Protein AF-A0A024WTH2-F1 (afdb_monomer)

Nearest PDB structures (foldseek):
  6su9-assembly1_A  TM=9.938E-01  e=6.083E-25  Plasmodium falciparum 3D7
  6su9-assembly1_B  TM=9.944E-01  e=9.249E-25  Plasmodium falciparum 3D7
  6k90-assembly1_B  TM=9.505E-01  e=6.631E-11  Leishmania donovani BPK282A1
  6k8z-assembly1_B  TM=9.416E-01  e=1.360E-10  Leishmania donovani
  6k8z-assembly1_A  TM=9.395E-01  e=8.192E-10  Leishmania donovani

Sequence (249 aa):
MNDHMNGHTNSHTHGLTNGHMDEPNGEHPYRLMNSNELKSSHQIIPQGKQIHEKDMLKNNILTISQGRKKDEELYFIENIINLNFLWVCDPVMGDNGRLYVDERVVESYKKAIEYVDIITPNQYETELLCGIKINEEKDVIKCLDVLLHKGVKIVIITSVNYNFDKDHLFLYVSFFNNKNKIVYFKYKILKIHFNCFGSGDLFSCLLLSFIVKQKGNILHIISKVLNIVQVIFKHFICISLVNTFVSSV

pLDDT: mean 74.55, std 26.44, range [23.84, 98.56]

InterPro domains:
  IPR004625 Pyridoxine kinase [PTHR10534] (82-234)
  IPR013749 Pyridoxamine kinase/Phosphomethylpyrimidine kinase [PF08543] (84-214)
  IPR029056 Ribokinase-like [G3DSA:3.40.1190.20] (36-241)
  IPR029056 Ribokinase-like [SSF53613] (55-235)

Solvent-accessible surface area (backbone atoms only — not comparable to full-atom values): 15353 Å² total; per-residue (Å²): 134,90,80,88,85,90,84,94,76,91,80,83,83,74,79,82,71,85,74,77,74,78,74,72,93,70,86,62,76,48,23,75,66,50,78,56,65,78,71,52,85,89,86,88,82,86,87,88,81,92,77,62,84,84,57,58,84,74,57,78,66,78,83,73,60,90,72,60,86,84,57,51,71,61,44,19,40,74,76,60,45,65,79,92,67,74,43,76,43,70,64,88,40,44,52,95,86,42,74,77,58,61,70,69,55,56,56,49,49,62,68,48,42,47,74,28,41,30,39,48,26,40,49,49,32,43,24,66,69,59,74,46,81,73,80,51,73,71,40,51,52,53,42,52,50,53,46,42,74,52,47,24,43,32,42,31,40,63,35,40,81,43,92,93,43,80,63,35,31,34,29,38,42,35,33,54,36,88,82,75,42,81,47,49,34,44,30,78,39,83,52,71,99,64,96,67,83,60,60,64,57,53,48,55,51,45,48,52,51,44,49,78,72,69,50,47,40,47,68,60,49,51,47,53,40,53,51,51,54,51,53,50,51,53,51,52,50,56,52,53,54,52,53,54,55,65,75,73,110

Structure (mmCIF, N/CA/C/O backbone):
data_AF-A0A024WTH2-F1
#
_entry.id   AF-A0A024WTH2-F1
#
loop_
_atom_site.group_PDB
_atom_site.id
_atom_site.type_symbol
_atom_site.label_atom_id
_atom_site.label_alt_id
_atom_site.label_comp_id
_atom_site.label_asym_id
_atom_site.label_entity_id
_atom_site.label_seq_id
_atom_site.pdbx_PDB_ins_code
_atom_site.Cartn_x
_atom_site.Cartn_y
_atom_site.Cartn_z
_atom_site.occupancy
_atom_site.B_iso_or_equiv
_atom_site.auth_seq_id
_atom_site.auth_comp_id
_atom_site.auth_asym_id
_atom_site.auth_atom_id
_atom_site.pdbx_PDB_model_num
ATOM 1 N N . MET A 1 1 ? 36.009 5.801 76.825 1.00 33.66 1 MET A N 1
ATOM 2 C CA . MET A 1 1 ? 37.436 5.429 76.819 1.00 33.66 1 MET A CA 1
ATOM 3 C C . MET A 1 1 ? 37.702 4.692 75.518 1.00 33.66 1 MET A C 1
ATOM 5 O O . MET A 1 1 ? 37.110 3.638 75.353 1.00 33.66 1 MET A O 1
ATOM 9 N N . ASN A 1 2 ? 38.421 5.364 74.605 1.00 28.30 2 ASN A N 1
ATOM 10 C CA . ASN A 1 2 ? 39.473 4.913 73.666 1.00 28.30 2 ASN A CA 1
ATOM 11 C C . ASN A 1 2 ? 39.436 3.458 73.140 1.00 28.30 2 ASN A C 1
ATOM 13 O O . ASN A 1 2 ? 39.160 2.544 73.898 1.00 28.30 2 ASN A O 1
ATOM 17 N N . ASP A 1 3 ? 39.832 3.106 71.915 1.00 30.94 3 ASP A N 1
ATOM 18 C CA . ASP A 1 3 ? 40.404 3.811 70.759 1.00 30.94 3 ASP A CA 1
ATOM 19 C C . ASP A 1 3 ? 40.380 2.847 69.543 1.00 30.94 3 ASP A C 1
ATOM 21 O O . ASP A 1 3 ? 40.324 1.630 69.699 1.00 30.94 3 ASP A O 1
ATOM 25 N N . HIS A 1 4 ? 40.432 3.444 68.349 1.00 30.66 4 HIS A N 1
ATOM 26 C CA . HIS A 1 4 ? 40.796 2.970 66.998 1.00 30.66 4 HIS A CA 1
ATOM 27 C C . HIS A 1 4 ? 41.354 1.547 66.733 1.00 30.66 4 HIS A C 1
ATOM 29 O O . HIS A 1 4 ? 42.312 1.123 67.369 1.00 30.66 4 HIS A O 1
ATOM 35 N N . MET A 1 5 ? 40.926 0.933 65.606 1.00 32.09 5 MET A N 1
ATOM 36 C CA . MET A 1 5 ? 41.772 0.709 64.399 1.00 32.09 5 MET A CA 1
ATOM 37 C C . MET A 1 5 ? 41.036 0.013 63.219 1.00 32.09 5 MET A C 1
ATOM 39 O O . MET A 1 5 ? 40.521 -1.092 63.334 1.00 32.09 5 MET A O 1
ATOM 43 N N . ASN A 1 6 ? 41.052 0.724 62.086 1.00 28.48 6 ASN A N 1
ATOM 44 C CA . ASN A 1 6 ? 40.921 0.408 60.652 1.00 28.48 6 ASN A CA 1
ATOM 45 C C . ASN A 1 6 ? 40.670 -1.021 60.118 1.00 28.48 6 ASN A C 1
ATOM 47 O O . ASN A 1 6 ? 41.456 -1.941 60.320 1.00 28.48 6 ASN A O 1
ATOM 51 N N . GLY A 1 7 ? 39.716 -1.091 59.178 1.00 27.38 7 GLY A N 1
ATOM 52 C CA . GLY A 1 7 ? 39.655 -2.077 58.095 1.00 27.38 7 GLY A CA 1
ATOM 53 C C . GLY A 1 7 ? 38.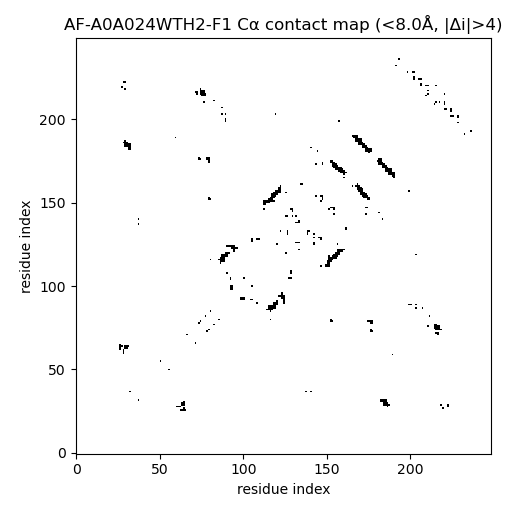903 -1.511 56.882 1.00 27.38 7 GLY A C 1
ATOM 54 O O . GLY A 1 7 ? 37.678 -1.458 56.875 1.00 27.38 7 GLY A O 1
ATOM 55 N N . HIS A 1 8 ? 39.640 -1.050 55.869 1.00 29.89 8 HIS A N 1
ATOM 56 C CA . HIS A 1 8 ? 39.119 -0.583 54.580 1.00 29.89 8 HIS A CA 1
ATOM 57 C C . HIS A 1 8 ? 38.426 -1.710 53.800 1.00 29.89 8 HIS A C 1
ATOM 59 O O . HIS A 1 8 ? 39.072 -2.703 53.483 1.00 29.89 8 HIS A O 1
ATOM 65 N N . THR A 1 9 ? 37.183 -1.497 53.356 1.00 30.48 9 THR A N 1
ATOM 66 C CA . THR A 1 9 ? 36.696 -2.012 52.062 1.00 30.48 9 THR A CA 1
ATOM 67 C C . THR A 1 9 ? 35.763 -0.978 51.420 1.00 30.48 9 THR A C 1
ATOM 69 O O . THR A 1 9 ? 34.776 -0.542 52.009 1.00 30.48 9 THR A O 1
ATOM 72 N N . ASN A 1 10 ? 36.133 -0.525 50.221 1.00 26.12 10 ASN A N 1
ATOM 73 C CA . ASN A 1 10 ? 35.388 0.442 49.418 1.00 26.12 10 ASN A CA 1
ATOM 74 C C . ASN A 1 10 ? 34.072 -0.172 48.920 1.00 26.12 10 ASN A C 1
ATOM 76 O O . ASN A 1 10 ? 34.094 -1.114 48.131 1.00 26.12 10 ASN A O 1
ATOM 80 N N . SER A 1 11 ? 32.937 0.416 49.299 1.00 27.56 11 SER A N 1
ATOM 81 C CA . SER A 1 11 ? 31.666 0.253 48.591 1.00 27.56 11 SER A CA 1
ATOM 82 C C . SER A 1 11 ? 31.381 1.536 47.807 1.00 27.56 11 SER A C 1
ATOM 84 O O . SER A 1 11 ? 30.871 2.523 48.329 1.00 27.56 11 SER A O 1
ATOM 86 N N . HIS A 1 12 ? 31.754 1.548 46.526 1.00 27.69 12 HIS A N 1
ATOM 87 C CA . HIS A 1 12 ? 31.283 2.576 45.604 1.00 27.69 12 HIS A CA 1
ATOM 88 C C . HIS A 1 12 ? 29.846 2.248 45.193 1.00 27.69 12 HIS A C 1
ATOM 90 O O . HIS A 1 12 ? 29.604 1.494 44.256 1.00 27.69 12 HIS A O 1
ATOM 96 N N . THR A 1 13 ? 28.879 2.842 45.885 1.00 27.91 13 THR A N 1
ATOM 97 C CA . THR A 1 13 ? 27.534 3.044 45.346 1.00 27.91 13 THR A CA 1
ATOM 98 C C . THR A 1 13 ? 27.610 4.160 44.305 1.00 27.91 13 THR A C 1
ATOM 100 O O . THR A 1 13 ? 27.637 5.342 44.648 1.00 27.91 13 THR A O 1
ATOM 103 N N . HIS A 1 14 ? 27.694 3.807 43.023 1.00 29.06 14 HIS A N 1
ATOM 104 C CA . HIS A 1 14 ? 27.381 4.745 41.948 1.00 29.06 14 HIS A CA 1
ATOM 105 C C . HIS A 1 14 ? 25.889 4.664 41.651 1.00 29.06 14 HIS A C 1
ATOM 107 O O . HIS A 1 14 ? 25.382 3.647 41.181 1.00 29.06 14 HIS A O 1
ATOM 113 N N . GLY A 1 15 ? 25.193 5.753 41.983 1.00 25.70 15 GLY A N 1
ATOM 114 C CA . GLY A 1 15 ? 23.826 5.991 41.561 1.00 25.70 15 GLY A CA 1
ATOM 115 C C . GLY A 1 15 ? 23.762 5.993 40.041 1.00 25.70 15 GLY A C 1
ATOM 116 O O . GLY A 1 15 ? 24.405 6.809 39.384 1.00 25.70 15 GLY A O 1
ATOM 117 N N . LEU A 1 16 ? 22.981 5.069 39.490 1.00 25.44 16 LEU A N 1
ATOM 118 C CA . LEU A 1 16 ? 22.521 5.147 38.114 1.00 25.44 16 LEU A CA 1
ATOM 119 C C . LEU A 1 16 ? 21.479 6.263 38.067 1.00 25.44 16 LEU A C 1
ATOM 121 O O . LEU A 1 16 ? 20.315 6.082 38.417 1.00 25.44 16 LEU A O 1
ATOM 125 N N . THR A 1 17 ? 21.940 7.457 37.711 1.00 28.30 17 THR A N 1
ATOM 126 C CA . THR A 1 17 ? 21.081 8.562 37.317 1.00 28.30 17 THR A CA 1
ATOM 127 C C . THR A 1 17 ? 20.277 8.132 36.093 1.00 28.30 17 THR A C 1
ATOM 129 O O . THR A 1 17 ? 20.821 7.623 35.114 1.00 28.30 17 THR A O 1
ATOM 132 N N . ASN A 1 18 ? 18.960 8.328 36.166 1.00 26.95 18 ASN A N 1
ATOM 133 C CA . ASN A 1 18 ? 18.056 8.231 35.029 1.00 26.95 18 ASN A CA 1
ATOM 134 C C . ASN A 1 18 ? 18.531 9.201 33.943 1.00 26.95 18 ASN A C 1
ATOM 136 O O . ASN A 1 18 ? 18.230 10.393 33.990 1.00 26.95 18 ASN A O 1
ATOM 140 N N . GLY A 1 19 ? 19.279 8.687 32.969 1.00 23.84 19 GLY A N 1
ATOM 141 C CA . GLY A 1 19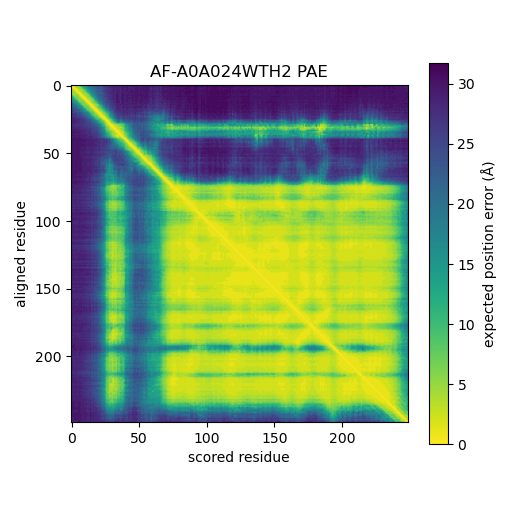 ? 19.532 9.380 31.720 1.00 23.84 19 GLY A CA 1
ATOM 142 C C . GLY A 1 19 ? 18.221 9.472 30.954 1.00 23.84 19 GLY A C 1
ATOM 143 O O . GLY A 1 19 ? 17.859 8.547 30.231 1.00 23.84 19 GLY A O 1
ATOM 144 N N . HIS A 1 20 ? 17.501 10.581 31.129 1.00 27.30 20 HIS A N 1
ATOM 145 C CA . HIS A 1 20 ? 16.639 11.105 30.079 1.00 27.30 20 HIS A CA 1
ATOM 146 C C . HIS A 1 20 ? 17.521 11.243 28.835 1.00 27.30 20 HIS A C 1
ATOM 148 O O . HIS A 1 20 ? 18.342 12.152 28.740 1.00 27.30 20 HIS A O 1
ATOM 154 N N . MET A 1 21 ? 17.415 10.284 27.916 1.00 25.09 21 MET A N 1
ATOM 155 C CA . MET A 1 21 ? 17.837 10.521 26.547 1.00 25.09 21 MET A CA 1
ATOM 156 C C . MET A 1 21 ? 16.826 11.508 25.983 1.00 25.09 21 MET A C 1
ATOM 158 O O . MET A 1 21 ? 15.704 11.130 25.654 1.00 25.09 21 MET A O 1
ATOM 162 N N . ASP A 1 22 ? 17.215 12.779 25.958 1.00 26.62 22 ASP A N 1
ATOM 163 C CA . ASP A 1 22 ? 16.507 13.815 25.226 1.00 26.62 22 ASP A CA 1
ATOM 164 C C . ASP A 1 22 ? 16.364 13.350 23.770 1.00 26.62 22 ASP A C 1
ATOM 166 O O . ASP A 1 22 ? 17.333 13.303 23.007 1.00 26.62 22 ASP A O 1
ATOM 170 N N . GLU A 1 23 ? 15.151 12.936 23.396 1.00 29.25 23 GLU A N 1
ATOM 171 C CA . GLU A 1 23 ? 14.816 12.650 22.007 1.00 29.25 23 GLU A CA 1
ATOM 172 C C . GLU A 1 23 ? 14.989 13.943 21.197 1.00 29.25 23 GLU A C 1
ATOM 174 O O . GLU A 1 23 ? 14.396 14.971 21.548 1.00 29.25 23 GLU A O 1
ATOM 179 N N . PRO A 1 24 ? 15.784 13.936 20.113 1.00 29.34 24 PRO A N 1
ATOM 180 C CA . PRO A 1 24 ? 15.929 15.114 19.277 1.00 29.34 24 PRO A CA 1
ATOM 181 C C . PRO A 1 24 ? 14.564 15.438 18.664 1.00 29.34 24 PRO A C 1
ATOM 183 O O . PRO A 1 24 ? 13.911 14.548 18.125 1.00 29.34 24 PRO A O 1
ATOM 186 N N . ASN A 1 25 ? 14.141 16.704 18.755 1.00 32.50 25 ASN A N 1
ATOM 187 C CA . ASN A 1 25 ? 12.930 17.249 18.127 1.00 32.50 25 ASN A CA 1
ATOM 188 C C . ASN A 1 25 ? 12.863 16.831 16.644 1.00 32.50 25 ASN A C 1
ATOM 190 O O . ASN A 1 25 ? 13.490 17.458 15.791 1.00 32.50 25 ASN A O 1
ATOM 194 N N . GLY A 1 26 ? 12.169 15.729 16.357 1.00 33.44 26 GLY A N 1
ATOM 195 C CA . GLY A 1 26 ? 12.257 15.021 15.085 1.00 33.44 26 GLY A CA 1
ATOM 196 C C . GLY A 1 26 ? 11.053 15.301 14.203 1.00 33.44 26 GLY A C 1
ATOM 197 O O . GLY A 1 26 ? 9.934 14.919 14.530 1.00 33.44 26 GLY A O 1
ATOM 198 N N . GLU A 1 27 ? 11.283 15.949 13.066 1.00 40.78 27 GLU A N 1
ATOM 199 C CA . GLU A 1 27 ? 10.319 15.986 11.968 1.00 40.78 27 GLU A CA 1
ATOM 200 C C . GLU A 1 27 ? 10.094 14.559 11.436 1.00 40.78 27 GLU A C 1
ATOM 202 O O . GLU A 1 27 ? 11.047 13.822 11.172 1.00 40.78 27 GLU A O 1
ATOM 207 N N . HIS A 1 28 ? 8.832 14.146 11.299 1.00 43.16 28 HIS A N 1
ATOM 208 C CA . HIS A 1 28 ? 8.497 12.787 10.879 1.00 43.16 28 HIS A CA 1
ATOM 209 C C . HIS A 1 28 ? 8.577 12.607 9.347 1.00 43.16 28 HIS A C 1
ATOM 211 O O . HIS A 1 28 ? 8.293 13.549 8.607 1.00 43.16 28 HIS A O 1
ATOM 217 N N . PRO A 1 29 ? 8.890 11.400 8.827 1.00 57.03 29 PRO A N 1
ATOM 218 C CA . PRO A 1 29 ? 9.189 11.175 7.400 1.00 57.03 29 PRO A CA 1
ATOM 219 C C . PRO A 1 29 ? 7.974 11.136 6.468 1.00 57.03 29 PRO A C 1
ATOM 221 O O . PRO A 1 29 ? 8.084 10.721 5.314 1.00 57.03 29 PRO A O 1
ATOM 224 N N . TYR A 1 30 ? 6.809 11.508 6.985 1.00 58.88 30 TYR A N 1
ATOM 225 C CA . TYR A 1 30 ? 5.520 11.426 6.323 1.00 58.88 30 TYR A CA 1
ATOM 226 C C . TYR A 1 30 ? 4.763 12.731 6.471 1.00 58.88 30 TYR A C 1
ATOM 228 O O . TYR A 1 30 ? 4.883 13.437 7.471 1.00 58.88 30 TYR A O 1
ATOM 236 N N . ARG A 1 31 ? 3.938 13.026 5.470 1.00 75.25 31 ARG A N 1
ATOM 237 C CA . ARG A 1 31 ? 3.085 14.211 5.451 1.00 75.25 31 ARG A CA 1
ATOM 238 C C . ARG A 1 31 ? 1.624 13.797 5.433 1.00 75.25 31 A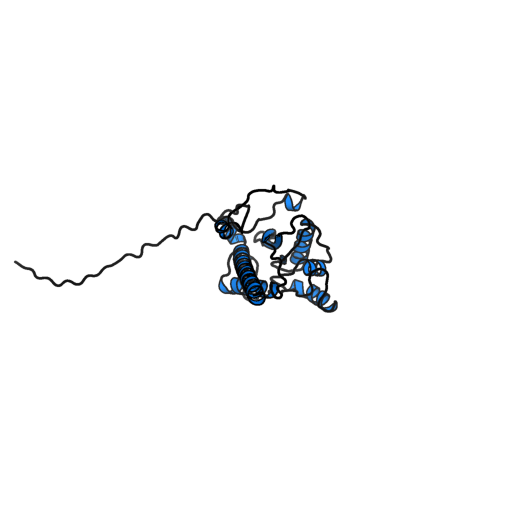RG A C 1
ATOM 240 O O . ARG A 1 31 ? 1.221 13.008 4.578 1.00 75.25 31 ARG A O 1
ATOM 247 N N . LEU A 1 32 ? 0.839 14.356 6.353 1.00 74.38 32 LEU A N 1
ATOM 248 C CA . LEU A 1 32 ? -0.619 14.295 6.293 1.00 74.38 32 LEU A CA 1
ATOM 249 C C . LEU A 1 32 ? -1.095 15.172 5.130 1.00 74.38 32 LEU A C 1
ATOM 251 O O . LEU A 1 32 ? -0.724 16.345 5.046 1.00 74.38 32 LEU A O 1
ATOM 255 N N . MET A 1 33 ? -1.918 14.617 4.247 1.00 74.25 33 MET A N 1
ATOM 256 C CA . MET A 1 33 ? -2.473 15.373 3.127 1.00 74.25 33 MET A CA 1
ATOM 257 C C . MET A 1 33 ? -3.583 16.304 3.614 1.00 74.25 33 MET A C 1
ATOM 259 O O . MET A 1 33 ? -4.475 15.900 4.364 1.00 74.25 33 MET A O 1
ATOM 263 N N . ASN A 1 34 ? -3.524 17.570 3.207 1.00 70.88 34 ASN A N 1
ATOM 264 C CA . ASN A 1 34 ? -4.471 18.585 3.659 1.00 70.88 34 ASN A CA 1
ATOM 265 C C . ASN A 1 34 ? -5.723 18.664 2.764 1.00 70.88 34 ASN A C 1
ATOM 267 O O . ASN A 1 34 ? -5.770 18.151 1.647 1.00 70.88 34 ASN A O 1
ATOM 271 N N . SER A 1 35 ? -6.759 19.358 3.248 1.00 53.75 35 SER A N 1
ATOM 272 C CA . SER A 1 35 ? -8.040 19.493 2.541 1.00 53.75 35 SER A CA 1
ATOM 273 C C . SER A 1 35 ? -7.941 20.190 1.186 1.00 53.75 35 SER A C 1
ATOM 275 O O . SER A 1 35 ? -8.838 20.012 0.368 1.00 53.75 35 SER A O 1
ATOM 277 N N . ASN A 1 36 ? -6.892 20.981 0.948 1.00 51.44 36 ASN A N 1
ATOM 278 C CA . ASN A 1 36 ? -6.672 21.646 -0.331 1.00 51.44 36 ASN A CA 1
ATOM 279 C C . ASN A 1 36 ? -5.977 20.716 -1.325 1.00 51.44 36 ASN A C 1
ATOM 281 O O . ASN A 1 36 ? -6.331 20.756 -2.489 1.00 51.44 36 ASN A O 1
ATOM 285 N N . GLU A 1 37 ? -5.070 19.839 -0.896 1.00 59.31 37 GLU A N 1
ATOM 286 C CA . GLU A 1 37 ? -4.464 18.792 -1.741 1.00 59.31 37 GLU A CA 1
ATOM 287 C C . GLU A 1 37 ? -5.504 17.738 -2.139 1.00 59.31 37 GLU A C 1
ATOM 289 O O . GLU A 1 37 ? -5.541 17.286 -3.279 1.00 59.31 37 GLU A O 1
ATOM 294 N N . LEU A 1 38 ? -6.443 17.445 -1.234 1.00 55.59 38 LEU A N 1
ATOM 295 C CA . LEU A 1 38 ? -7.623 16.628 -1.530 1.00 55.59 38 LEU A CA 1
ATOM 296 C C . LEU A 1 38 ? -8.593 17.306 -2.523 1.00 55.59 38 LEU A C 1
ATOM 298 O O . LEU A 1 38 ? -9.472 16.636 -3.062 1.00 55.59 38 LEU A O 1
ATOM 302 N N . LYS A 1 39 ? -8.469 18.624 -2.759 1.00 38.75 39 LYS A N 1
ATOM 303 C CA . LYS A 1 39 ? -9.388 19.428 -3.591 1.00 38.75 39 LYS A CA 1
ATOM 304 C C . LYS A 1 39 ? -8.742 20.133 -4.796 1.00 38.75 39 LYS A C 1
ATOM 306 O O . LYS A 1 39 ? -9.479 20.588 -5.665 1.00 38.75 39 LYS A O 1
ATOM 311 N N . SER A 1 40 ? -7.416 20.272 -4.871 1.00 36.34 40 SER A N 1
ATOM 312 C CA . SER A 1 40 ? -6.725 21.123 -5.851 1.00 36.34 40 SER A CA 1
ATOM 313 C C . SER A 1 40 ? -5.321 20.622 -6.211 1.00 36.34 40 SER A C 1
ATOM 315 O O . SER A 1 40 ? -4.519 20.238 -5.364 1.00 36.34 40 SER A O 1
ATOM 317 N N . SER A 1 41 ? -5.058 20.643 -7.516 1.00 40.56 41 SER A N 1
ATOM 318 C CA . SER A 1 41 ? -3.837 20.260 -8.223 1.00 40.56 41 SER A CA 1
ATOM 319 C C . SER A 1 41 ? -2.807 21.404 -8.293 1.00 40.56 41 SER A C 1
ATOM 321 O O . SER A 1 41 ? -3.208 22.541 -8.524 1.00 40.56 41 SER A O 1
ATOM 323 N N . HIS A 1 42 ? -1.511 21.058 -8.260 1.00 35.53 42 HIS A N 1
ATOM 324 C CA . HIS A 1 42 ? -0.311 21.881 -8.543 1.00 35.53 42 HIS A CA 1
ATOM 325 C C . HIS A 1 42 ? 0.236 22.782 -7.414 1.00 35.53 42 HIS A C 1
ATOM 327 O O . HIS A 1 42 ? -0.205 23.914 -7.250 1.00 35.53 42 HIS A O 1
ATOM 333 N N . GLN A 1 43 ? 1.334 22.356 -6.769 1.00 28.06 43 GLN A N 1
ATOM 334 C CA . GLN A 1 43 ? 2.398 23.270 -6.320 1.00 28.06 43 GLN A CA 1
ATOM 335 C C . GLN A 1 43 ? 3.791 22.661 -6.565 1.00 28.06 43 GLN A C 1
ATOM 337 O O . GLN A 1 43 ? 4.101 21.557 -6.125 1.00 28.06 43 GLN A O 1
ATOM 342 N N . ILE A 1 44 ? 4.603 23.411 -7.312 1.00 28.95 44 ILE A N 1
ATOM 343 C CA . ILE A 1 44 ? 5.986 23.135 -7.724 1.00 28.95 44 ILE A CA 1
ATOM 344 C C . ILE A 1 44 ? 6.928 23.596 -6.599 1.00 28.95 44 ILE A C 1
ATOM 346 O O . ILE A 1 44 ? 6.747 24.697 -6.080 1.00 28.95 44 ILE A O 1
ATOM 350 N N . ILE A 1 45 ? 7.944 22.801 -6.240 1.00 30.12 45 ILE A N 1
ATOM 351 C CA . ILE A 1 45 ? 9.005 23.208 -5.295 1.00 30.12 45 ILE A CA 1
ATOM 352 C C . ILE A 1 45 ? 10.273 23.587 -6.096 1.00 30.12 45 ILE A C 1
ATOM 354 O O . ILE A 1 45 ? 10.628 22.837 -7.007 1.00 30.12 45 ILE A O 1
ATOM 358 N N . PRO A 1 46 ? 10.962 24.716 -5.809 1.00 25.70 46 PRO A N 1
ATOM 359 C CA . PRO A 1 46 ? 12.066 25.217 -6.635 1.00 25.70 46 PRO A CA 1
ATOM 360 C C . PRO A 1 46 ? 13.389 24.456 -6.439 1.00 25.70 46 PRO A C 1
ATOM 362 O O . PRO A 1 46 ? 13.695 23.981 -5.347 1.00 25.70 46 PRO A O 1
ATOM 365 N N . GLN A 1 47 ? 14.196 24.399 -7.506 1.00 26.38 47 GLN A N 1
ATOM 366 C CA . GLN A 1 47 ? 15.529 23.787 -7.562 1.00 26.38 47 GLN A CA 1
ATOM 367 C C . GLN A 1 47 ? 16.627 24.623 -6.879 1.00 26.38 47 GLN A C 1
ATOM 369 O O . GLN A 1 47 ? 16.670 25.843 -7.023 1.00 26.38 47 GLN A O 1
ATOM 374 N N . GLY A 1 48 ? 17.609 23.918 -6.299 1.00 28.58 48 GLY A N 1
ATOM 375 C CA . GLY A 1 48 ? 19.019 24.321 -6.346 1.00 28.58 48 GLY A CA 1
ATOM 376 C C . GLY A 1 48 ? 19.740 24.429 -5.001 1.00 28.58 48 GLY A C 1
ATOM 377 O O . GLY A 1 48 ? 19.620 25.443 -4.321 1.00 28.58 48 GLY A O 1
ATOM 378 N N . LYS A 1 49 ? 20.585 23.436 -4.681 1.00 26.38 49 LYS A N 1
ATOM 379 C CA . LYS A 1 49 ? 21.937 23.632 -4.116 1.00 26.38 49 LYS A CA 1
ATOM 380 C C . LYS A 1 49 ? 22.723 22.315 -4.121 1.00 26.38 49 LYS A C 1
ATOM 382 O O . LYS A 1 49 ? 22.191 21.259 -3.803 1.00 26.38 49 LYS A O 1
ATOM 387 N N . GLN A 1 50 ? 23.985 22.409 -4.525 1.00 31.64 50 GLN A N 1
ATOM 388 C CA . GLN A 1 50 ? 24.968 21.327 -4.586 1.00 31.64 50 GLN A CA 1
ATOM 389 C C . GLN A 1 50 ? 25.391 20.962 -3.151 1.00 31.64 50 GLN A C 1
ATOM 391 O O . GLN A 1 50 ? 25.760 21.859 -2.394 1.00 31.64 50 GLN A O 1
ATOM 396 N N . ILE A 1 51 ? 25.297 19.688 -2.751 1.00 29.70 51 ILE A N 1
ATOM 397 C CA . ILE A 1 51 ? 25.582 19.242 -1.374 1.00 29.70 51 ILE A CA 1
ATOM 398 C C . ILE A 1 51 ? 26.604 18.095 -1.400 1.00 29.70 51 ILE A C 1
ATOM 400 O O . ILE A 1 51 ? 26.468 17.151 -2.175 1.00 29.70 51 ILE A O 1
ATOM 404 N N . HIS A 1 52 ? 27.635 18.216 -0.559 1.00 29.00 52 HIS A N 1
ATOM 405 C CA . HIS A 1 52 ? 28.768 17.298 -0.435 1.00 29.00 52 HIS A CA 1
ATOM 406 C C . HIS A 1 52 ? 28.396 15.952 0.224 1.00 29.00 52 HIS A C 1
ATOM 408 O O . HIS A 1 52 ? 27.494 15.850 1.051 1.00 29.00 52 HIS A O 1
ATOM 414 N N . GLU A 1 53 ? 29.171 14.917 -0.109 1.00 32.22 53 GLU A N 1
ATOM 415 C CA . GLU A 1 53 ? 28.953 13.483 0.161 1.00 32.22 53 GLU A CA 1
ATOM 416 C C . GLU A 1 53 ? 28.694 13.099 1.637 1.00 32.22 53 GLU A C 1
ATOM 418 O O . GLU A 1 53 ? 28.013 12.112 1.911 1.00 32.22 53 GLU A O 1
ATOM 423 N N . LYS A 1 54 ? 29.168 13.893 2.611 1.00 30.50 54 LYS A N 1
ATOM 424 C CA . LYS A 1 54 ? 28.956 13.640 4.054 1.00 30.50 54 LYS A CA 1
ATOM 425 C C . LYS A 1 54 ? 27.620 14.155 4.606 1.00 30.50 54 LYS A C 1
ATOM 427 O O . LYS A 1 54 ? 27.190 13.682 5.656 1.00 30.50 54 LYS A O 1
ATOM 432 N N . ASP A 1 55 ? 26.924 15.025 3.880 1.00 29.39 55 ASP A N 1
ATOM 433 C CA . ASP A 1 55 ? 25.599 15.540 4.257 1.00 29.39 55 ASP A CA 1
ATOM 434 C C . ASP A 1 55 ? 24.445 14.683 3.683 1.00 29.39 55 ASP A C 1
ATOM 436 O O . ASP A 1 55 ? 23.277 14.869 4.031 1.00 29.39 55 ASP A O 1
ATOM 440 N N . MET A 1 56 ? 24.752 13.685 2.842 1.00 32.25 56 MET A N 1
ATOM 441 C CA . MET A 1 56 ? 23.761 12.825 2.171 1.00 32.25 56 MET A CA 1
ATOM 442 C C . MET A 1 56 ? 23.034 11.838 3.098 1.00 32.25 56 MET A C 1
ATOM 444 O O . MET A 1 56 ? 21.914 11.428 2.802 1.00 32.25 56 MET A O 1
ATOM 448 N N . LEU A 1 57 ? 23.631 11.452 4.231 1.00 33.94 57 LEU A N 1
ATOM 449 C CA . LEU A 1 57 ? 23.011 10.500 5.167 1.00 33.94 57 LEU A CA 1
ATOM 450 C C . LEU A 1 57 ? 21.916 11.133 6.040 1.00 33.94 57 LEU A C 1
ATOM 452 O O . LEU A 1 57 ? 21.048 10.412 6.523 1.00 33.94 57 LEU A O 1
ATOM 456 N N . LYS A 1 58 ? 21.917 12.462 6.212 1.00 32.59 58 LYS A N 1
ATOM 457 C CA . LYS A 1 58 ? 20.907 13.185 7.007 1.00 32.59 58 LYS A CA 1
ATOM 458 C C . LYS A 1 58 ? 19.743 13.738 6.175 1.00 32.59 58 LYS A C 1
ATOM 460 O O . LYS A 1 58 ? 18.669 13.943 6.724 1.00 32.59 58 LYS A O 1
ATOM 465 N N . ASN A 1 59 ? 19.919 13.918 4.865 1.00 30.30 59 ASN A N 1
ATOM 466 C CA . ASN A 1 59 ? 18.958 14.629 4.007 1.00 30.30 59 ASN A CA 1
ATOM 467 C C . ASN A 1 59 ? 17.947 13.739 3.264 1.00 30.30 59 ASN A C 1
ATOM 469 O O . ASN A 1 59 ? 17.132 14.253 2.504 1.00 30.30 59 ASN A O 1
ATOM 473 N N . ASN A 1 60 ? 17.944 12.421 3.482 1.00 36.25 60 ASN A N 1
ATOM 474 C CA . ASN A 1 60 ? 17.014 11.518 2.788 1.00 36.25 60 ASN A CA 1
ATOM 475 C C . ASN A 1 60 ? 15.555 11.595 3.283 1.00 36.25 60 ASN A C 1
ATOM 477 O O . ASN A 1 60 ? 14.714 10.824 2.828 1.00 36.25 60 ASN A O 1
ATOM 481 N N . ILE A 1 61 ? 15.255 12.529 4.188 1.00 39.81 61 ILE A N 1
ATOM 482 C CA . ILE A 1 61 ? 13.913 12.844 4.671 1.00 39.81 61 ILE A CA 1
ATOM 483 C C . ILE A 1 61 ? 13.777 14.379 4.671 1.00 39.81 61 ILE A C 1
ATOM 485 O O . ILE A 1 61 ? 14.019 15.043 5.670 1.00 39.81 61 ILE A O 1
ATOM 489 N N . LEU A 1 62 ? 13.446 14.962 3.520 1.00 34.62 62 LEU A N 1
ATOM 490 C CA . LEU A 1 62 ? 13.041 16.366 3.342 1.00 34.62 62 LEU A CA 1
ATOM 491 C C . LEU A 1 62 ? 11.637 16.316 2.688 1.00 34.62 62 LEU A C 1
ATOM 493 O O . LEU A 1 62 ? 11.515 15.699 1.634 1.00 34.62 62 LEU A O 1
ATOM 497 N N . THR A 1 63 ? 10.515 16.869 3.181 1.00 33.09 63 THR A N 1
ATOM 498 C CA . THR A 1 63 ? 10.200 17.779 4.302 1.00 33.09 63 THR A CA 1
ATOM 499 C C . THR A 1 63 ? 8.643 17.857 4.499 1.00 33.09 63 THR A C 1
ATOM 501 O O . THR A 1 63 ? 7.893 17.640 3.544 1.00 33.09 63 THR A O 1
ATOM 504 N N . ILE A 1 64 ? 8.194 18.317 5.689 1.00 31.83 64 ILE A N 1
ATOM 505 C CA . ILE A 1 64 ? 6.944 19.049 6.090 1.00 31.83 64 ILE A CA 1
ATOM 506 C C . ILE A 1 64 ? 5.632 18.269 6.357 1.00 31.83 64 ILE A C 1
ATOM 508 O O . ILE A 1 64 ? 4.830 18.085 5.447 1.00 31.83 64 ILE A O 1
ATOM 512 N N . SER A 1 65 ? 5.286 18.026 7.636 1.00 37.41 65 SER A N 1
ATOM 513 C CA . SER A 1 65 ? 4.381 18.893 8.439 1.00 37.41 65 SER A CA 1
ATOM 514 C C . SER A 1 65 ? 4.218 18.400 9.891 1.00 37.41 65 SER A C 1
ATOM 516 O O . SER A 1 65 ? 4.193 17.199 10.139 1.00 37.41 65 SER A O 1
ATOM 518 N N . GLN A 1 66 ? 4.051 19.346 10.821 1.00 36.66 66 GLN A N 1
ATOM 519 C CA . GLN A 1 66 ? 3.874 19.167 12.267 1.00 36.66 66 GLN A CA 1
ATOM 520 C C . GLN A 1 66 ? 2.604 18.376 12.639 1.00 36.66 66 GLN A C 1
ATOM 522 O O . GLN A 1 66 ? 1.498 18.917 12.612 1.00 36.66 66 GLN A O 1
ATOM 527 N N . GLY A 1 67 ? 2.765 17.128 13.076 1.00 38.22 67 GLY A N 1
ATOM 528 C CA . GLY A 1 67 ? 1.840 16.513 14.028 1.00 38.22 67 GLY A CA 1
ATOM 529 C C . GLY A 1 67 ? 2.259 16.930 15.437 1.00 38.22 67 GLY A C 1
ATOM 530 O O . GLY A 1 67 ? 3.437 16.852 15.777 1.00 38.22 67 GLY A O 1
ATOM 531 N N . ARG A 1 68 ? 1.335 17.425 16.265 1.00 42.81 68 ARG A N 1
ATOM 532 C CA . ARG A 1 68 ? 1.635 17.617 17.692 1.00 42.81 68 ARG A CA 1
ATOM 533 C C . ARG A 1 68 ? 1.832 16.226 18.308 1.00 42.81 68 ARG A C 1
A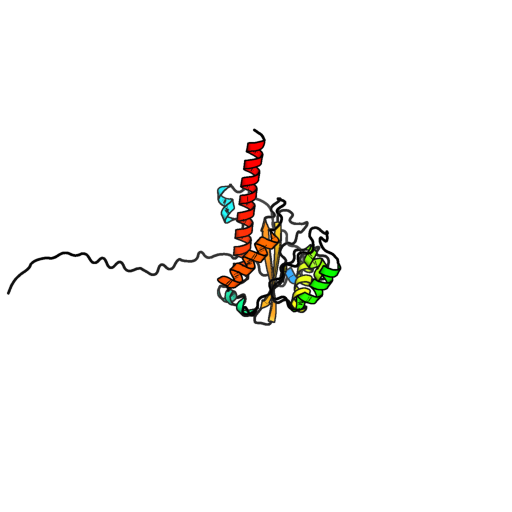TOM 535 O O . ARG A 1 68 ? 1.046 15.343 17.991 1.00 42.81 68 ARG A O 1
ATOM 542 N N . LYS A 1 69 ? 2.774 16.052 19.249 1.00 46.06 69 LYS A N 1
ATOM 543 C CA . LYS A 1 69 ? 3.009 14.796 20.018 1.00 46.06 69 LYS A CA 1
ATOM 544 C C . LYS A 1 69 ? 1.727 14.095 20.517 1.00 46.06 69 LYS A C 1
ATOM 546 O O . LYS A 1 69 ? 1.710 12.894 20.730 1.00 46.06 69 LYS A O 1
ATOM 551 N N . LYS A 1 70 ? 0.636 14.849 20.697 1.00 45.47 70 LYS A N 1
ATOM 552 C CA . LYS A 1 70 ? -0.679 14.367 21.148 1.00 45.47 70 LYS A CA 1
ATOM 553 C C . LYS A 1 70 ? -1.498 13.624 20.075 1.00 45.47 70 LYS A C 1
ATOM 555 O O . LYS A 1 70 ? -2.451 12.940 20.426 1.00 45.47 70 LYS A O 1
ATOM 560 N N . ASP A 1 71 ? -1.150 13.762 18.795 1.00 57.06 71 ASP A N 1
ATOM 561 C CA . ASP A 1 71 ? -1.837 13.123 17.664 1.00 57.06 71 ASP A CA 1
ATOM 562 C C . ASP A 1 71 ? -1.201 11.772 17.275 1.00 57.06 71 ASP A C 1
ATOM 564 O O . ASP A 1 71 ? -1.759 11.046 16.457 1.00 57.06 71 ASP A O 1
ATOM 568 N N . GLU A 1 72 ? -0.058 11.397 17.862 1.00 61.75 72 GLU A N 1
ATOM 569 C CA . GLU A 1 72 ? 0.661 10.162 17.514 1.00 61.75 72 GLU A CA 1
ATOM 570 C C . GLU A 1 72 ? -0.065 8.885 17.960 1.00 61.7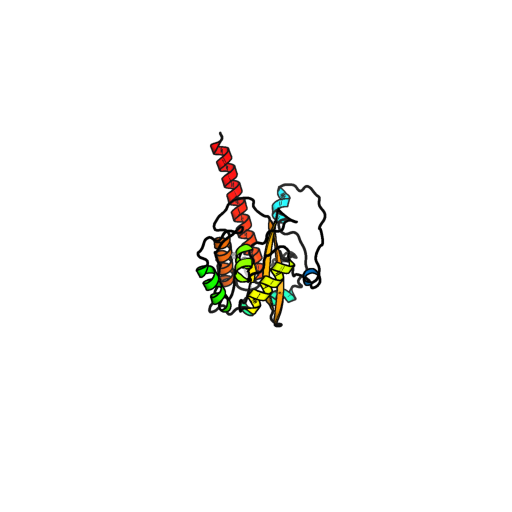5 72 GLU A C 1
ATOM 572 O O . GLU A 1 72 ? 0.002 7.874 17.259 1.00 61.75 72 GLU A O 1
ATOM 577 N N . GLU A 1 73 ? -0.796 8.932 19.078 1.00 67.50 73 GLU A N 1
ATOM 578 C CA . GLU A 1 73 ? -1.602 7.809 19.585 1.00 67.50 73 GLU A CA 1
ATOM 579 C C . GLU A 1 73 ? -2.816 7.504 18.689 1.00 67.50 73 GLU A C 1
ATOM 581 O O . GLU A 1 73 ? -3.308 6.374 18.650 1.00 67.50 73 GLU A O 1
ATOM 586 N N . LEU A 1 74 ? -3.282 8.489 17.906 1.00 72.31 74 LEU A N 1
ATOM 587 C CA . LEU A 1 74 ? -4.407 8.324 16.974 1.00 72.31 74 LEU A CA 1
ATOM 588 C C . LEU A 1 74 ? -4.100 7.336 15.843 1.00 72.31 74 LEU A C 1
ATOM 590 O O . LEU A 1 74 ? -5.027 6.840 15.204 1.00 72.31 74 LEU A O 1
ATOM 594 N N . TYR A 1 75 ? -2.818 7.077 15.587 1.00 86.75 75 TYR A N 1
ATOM 595 C CA . TYR A 1 75 ? -2.341 6.244 14.484 1.00 86.75 75 TYR A CA 1
ATOM 596 C C . TYR A 1 75 ? -1.713 4.938 14.972 1.00 86.75 75 TYR A C 1
ATOM 598 O O . TYR A 1 75 ? -0.968 4.287 14.237 1.00 86.75 75 TYR A O 1
ATOM 606 N N . PHE A 1 76 ? -1.975 4.558 16.224 1.00 91.19 76 PHE A N 1
ATOM 607 C CA . PHE A 1 76 ? -1.557 3.263 16.741 1.00 91.19 76 PHE A CA 1
ATOM 608 C C . PHE A 1 76 ? -2.336 2.165 16.033 1.00 91.19 76 PHE A C 1
ATOM 610 O O . PHE A 1 76 ? -3.561 2.232 15.923 1.00 91.19 76 PHE A O 1
ATOM 617 N N . ILE A 1 77 ? -1.620 1.163 15.535 1.00 91.81 77 ILE A N 1
ATOM 618 C CA . ILE A 1 77 ? -2.219 0.102 14.733 1.00 91.81 77 ILE A CA 1
ATOM 619 C C . ILE A 1 77 ? -3.271 -0.690 15.518 1.00 91.81 77 ILE A C 1
ATOM 621 O O . ILE A 1 77 ? -4.266 -1.128 14.949 1.00 91.81 77 ILE A O 1
ATOM 625 N N . GLU A 1 78 ? -3.111 -0.788 16.834 1.00 90.88 78 GLU A N 1
ATOM 626 C CA . GLU A 1 78 ? -4.041 -1.439 17.757 1.00 90.88 78 GLU A CA 1
ATOM 627 C C . GLU A 1 78 ? -5.408 -0.748 17.823 1.00 90.88 78 GLU A C 1
ATOM 629 O O . GLU A 1 78 ? -6.402 -1.381 18.168 1.00 90.88 78 GLU A O 1
ATOM 634 N N . ASN A 1 79 ? -5.470 0.539 17.471 1.00 89.12 79 ASN A N 1
ATOM 635 C CA . ASN A 1 79 ? -6.719 1.294 17.395 1.00 89.12 79 ASN A CA 1
ATOM 636 C C . ASN A 1 79 ? -7.430 1.117 16.043 1.00 89.12 79 ASN A C 1
ATOM 638 O O . ASN A 1 79 ? -8.557 1.585 15.887 1.00 89.12 79 ASN A O 1
ATOM 642 N N . ILE A 1 80 ? -6.772 0.485 15.065 1.00 89.75 80 ILE A N 1
ATOM 643 C CA . ILE A 1 80 ? -7.244 0.360 13.679 1.00 89.75 80 ILE A CA 1
ATOM 644 C C . ILE A 1 80 ? -7.578 -1.103 13.348 1.00 89.75 80 ILE A C 1
ATOM 646 O O . ILE A 1 80 ? -8.583 -1.369 12.689 1.00 89.75 80 ILE A O 1
ATOM 650 N N . ILE A 1 81 ? -6.751 -2.054 13.801 1.00 91.31 81 ILE A N 1
ATOM 651 C CA . ILE A 1 81 ? -6.847 -3.483 13.471 1.00 91.31 81 ILE A CA 1
ATOM 652 C C . ILE A 1 81 ? -6.787 -4.334 14.745 1.00 91.31 81 ILE A C 1
ATOM 654 O O . ILE A 1 81 ? -6.014 -4.064 15.665 1.00 91.31 81 ILE A O 1
ATOM 658 N N . ASN A 1 82 ? -7.561 -5.422 14.770 1.00 88.75 82 ASN A N 1
ATOM 659 C CA . ASN A 1 82 ? -7.432 -6.463 15.785 1.00 88.75 82 ASN A CA 1
ATOM 660 C C . ASN A 1 82 ? -6.200 -7.335 15.502 1.00 88.75 82 ASN A C 1
ATOM 662 O O . ASN A 1 82 ? -6.187 -8.098 14.549 1.00 88.75 82 ASN A O 1
ATOM 666 N N . LEU A 1 83 ? -5.182 -7.279 16.359 1.00 89.56 83 LEU A N 1
ATOM 667 C CA . LEU A 1 83 ? -3.928 -8.011 16.139 1.00 89.56 83 LEU A CA 1
ATOM 668 C C . LEU A 1 83 ? -3.954 -9.496 16.554 1.00 89.56 83 LEU A C 1
ATOM 670 O O . LEU A 1 83 ? -2.930 -10.164 16.429 1.00 89.56 83 LEU A O 1
ATOM 674 N N . ASN A 1 84 ? -5.078 -10.033 17.044 1.00 89.00 84 ASN A N 1
ATOM 675 C CA . ASN A 1 84 ? -5.192 -11.472 17.340 1.00 89.00 84 ASN A CA 1
ATOM 676 C C . ASN A 1 84 ? -5.242 -12.323 16.065 1.00 89.00 84 ASN A C 1
ATOM 678 O O . ASN A 1 84 ? -4.848 -13.487 16.077 1.00 89.00 84 ASN A O 1
ATOM 682 N N . PHE A 1 85 ? -5.731 -11.737 14.976 1.00 88.94 85 PHE A N 1
ATOM 683 C CA . PHE A 1 85 ? -5.702 -12.301 13.638 1.00 88.94 85 PHE A CA 1
ATOM 684 C C . PHE A 1 85 ? -5.414 -11.152 12.680 1.00 88.94 85 PHE A C 1
ATOM 686 O O . PHE A 1 85 ? -6.196 -10.213 12.617 1.00 88.94 85 PHE A O 1
ATOM 693 N N . LEU A 1 86 ? -4.278 -11.212 11.990 1.00 94.12 86 LEU A N 1
ATOM 694 C CA . LEU A 1 86 ? -3.821 -10.154 11.098 1.00 94.12 86 LEU A CA 1
ATOM 695 C C . LEU A 1 86 ? -3.553 -10.743 9.718 1.00 94.12 86 LEU A C 1
ATOM 697 O O . LEU A 1 86 ? -2.650 -11.570 9.565 1.00 94.12 86 LEU A O 1
ATOM 701 N N . TRP A 1 87 ? -4.277 -10.261 8.713 1.00 96.19 87 TRP A N 1
ATOM 702 C CA . TRP A 1 87 ? -3.997 -10.565 7.318 1.00 96.19 87 TRP A CA 1
ATOM 703 C C . TRP A 1 87 ? -3.352 -9.372 6.608 1.00 96.19 87 TRP A C 1
ATOM 705 O O . TRP A 1 87 ? -4.012 -8.399 6.241 1.00 96.19 87 TRP A O 1
ATOM 715 N N . VAL A 1 88 ? -2.042 -9.483 6.369 1.00 96.94 88 VAL A N 1
ATOM 716 C CA . VAL A 1 88 ? -1.308 -8.616 5.438 1.00 96.94 88 VAL A CA 1
ATOM 717 C C . VAL A 1 88 ? -1.273 -9.290 4.069 1.00 96.94 88 VAL A C 1
ATOM 719 O O . VAL A 1 88 ? -0.757 -10.399 3.938 1.00 96.94 88 VAL A O 1
ATOM 722 N N . CYS A 1 89 ? -1.845 -8.643 3.060 1.00 97.00 89 CYS A N 1
ATOM 723 C CA . CYS A 1 89 ? -1.929 -9.144 1.697 1.00 97.00 89 CYS A CA 1
ATOM 724 C C . CYS A 1 89 ? -1.058 -8.302 0.764 1.00 97.00 89 CYS A C 1
ATOM 726 O O . CYS A 1 89 ? -1.335 -7.123 0.545 1.00 97.00 89 CYS A O 1
ATOM 728 N N . ASP A 1 90 ? -0.066 -8.945 0.156 1.00 96.56 90 ASP A N 1
ATOM 729 C CA . ASP A 1 90 ? 0.677 -8.409 -0.980 1.00 96.56 90 ASP A CA 1
ATOM 730 C C . ASP A 1 90 ? 0.071 -8.991 -2.271 1.00 96.56 90 ASP A C 1
ATOM 732 O O . ASP A 1 90 ? 0.231 -10.191 -2.531 1.00 96.56 90 ASP A O 1
ATOM 736 N N . PRO A 1 91 ? -0.747 -8.231 -3.024 1.00 95.69 91 PRO A N 1
ATOM 737 C CA . PRO A 1 91 ? -1.505 -8.759 -4.150 1.00 95.69 91 PRO A CA 1
ATOM 738 C C . PRO A 1 91 ? -0.635 -8.818 -5.411 1.00 95.69 91 PRO A C 1
ATOM 740 O O . PRO A 1 91 ? -0.930 -8.142 -6.395 1.00 95.69 91 PRO A O 1
ATOM 743 N N . VAL A 1 92 ? 0.423 -9.635 -5.367 1.00 94.69 92 VAL A N 1
ATOM 744 C CA . VAL A 1 92 ? 1.428 -9.755 -6.431 1.00 94.69 92 VAL A CA 1
ATOM 745 C C . VAL A 1 92 ? 0.774 -10.254 -7.718 1.00 94.69 92 VAL A C 1
ATOM 747 O O . VAL A 1 92 ? 0.538 -11.449 -7.906 1.00 94.69 92 VAL A O 1
ATOM 750 N N . MET A 1 93 ? 0.468 -9.326 -8.621 1.00 94.12 93 MET A N 1
ATOM 751 C CA . MET A 1 93 ? -0.225 -9.623 -9.880 1.00 94.12 93 MET A CA 1
ATOM 752 C C . MET A 1 93 ? 0.528 -9.096 -11.091 1.00 94.12 93 MET A C 1
ATOM 754 O O . MET A 1 93 ? 0.379 -9.643 -12.184 1.00 94.12 93 MET A O 1
ATOM 758 N N . GLY A 1 94 ? 1.318 -8.037 -10.939 1.00 90.69 94 GLY A N 1
ATOM 759 C CA . GLY A 1 94 ? 1.953 -7.390 -12.074 1.00 90.69 94 GLY A CA 1
ATOM 760 C C . GLY A 1 94 ? 2.612 -6.073 -11.714 1.00 90.69 94 GLY A C 1
ATOM 761 O O . GLY A 1 94 ? 2.348 -5.492 -10.668 1.00 90.69 94 GLY A O 1
ATOM 762 N N . ASP A 1 95 ? 3.428 -5.563 -12.625 1.00 89.88 95 ASP A N 1
ATOM 763 C CA . ASP A 1 95 ? 4.028 -4.237 -12.507 1.00 89.88 95 ASP A CA 1
ATOM 764 C C . ASP A 1 95 ? 4.272 -3.648 -13.907 1.00 89.88 95 ASP A C 1
ATOM 766 O O . ASP A 1 95 ? 4.257 -4.361 -14.914 1.00 89.88 95 ASP A O 1
ATOM 770 N N . ASN A 1 96 ? 4.471 -2.332 -13.993 1.00 84.75 96 ASN A N 1
ATOM 771 C CA . ASN A 1 96 ? 4.779 -1.605 -15.230 1.00 84.75 96 ASN A CA 1
ATOM 772 C C . ASN A 1 96 ? 3.812 -1.911 -16.391 1.00 84.75 96 ASN A C 1
ATOM 774 O O . ASN A 1 96 ? 4.218 -2.014 -17.552 1.00 84.75 96 ASN A O 1
ATOM 778 N N . GLY A 1 97 ? 2.522 -2.071 -16.083 1.00 86.19 97 GLY A N 1
ATOM 779 C CA . GLY A 1 97 ? 1.487 -2.337 -17.083 1.00 86.19 97 GLY A CA 1
ATOM 780 C C . GLY A 1 97 ? 1.434 -3.782 -17.586 1.00 86.19 97 GLY A C 1
ATOM 781 O O . GLY A 1 97 ? 0.745 -4.045 -18.569 1.00 86.19 97 GLY A O 1
ATOM 782 N N . ARG A 1 98 ? 2.171 -4.714 -16.969 1.00 90.94 98 ARG A N 1
ATOM 783 C CA . ARG A 1 98 ? 2.201 -6.129 -17.359 1.00 90.94 98 ARG A CA 1
ATOM 784 C C . ARG A 1 98 ? 1.670 -7.008 -16.240 1.00 90.94 98 ARG A C 1
ATOM 786 O O . ARG A 1 98 ? 2.146 -6.936 -15.113 1.00 90.94 98 ARG A O 1
ATOM 793 N N . LEU A 1 99 ? 0.704 -7.858 -16.577 1.00 93.06 99 LEU A N 1
ATOM 794 C CA . LEU A 1 99 ? 0.187 -8.889 -15.684 1.00 93.06 99 LEU A CA 1
ATOM 795 C C . LEU A 1 99 ? 1.113 -10.117 -15.719 1.00 93.06 99 LEU A C 1
ATOM 797 O O . LEU A 1 99 ? 1.510 -10.564 -16.795 1.00 93.06 99 LEU A O 1
ATOM 801 N N . TYR A 1 100 ? 1.468 -10.645 -14.549 1.00 90.25 100 TYR A N 1
ATOM 802 C CA . TYR A 1 100 ? 2.289 -11.854 -14.381 1.00 90.25 100 TYR A CA 1
ATOM 803 C C . TYR A 1 100 ? 1.450 -13.107 -14.116 1.00 90.25 100 TYR A C 1
ATOM 805 O O . TYR A 1 100 ? 1.957 -14.224 -14.189 1.00 90.25 100 TYR A O 1
ATOM 813 N N . VAL A 1 101 ? 0.173 -12.915 -13.795 1.00 92.94 101 VAL A N 1
ATOM 814 C CA . VAL A 1 101 ? -0.773 -13.961 -13.405 1.00 92.94 101 VAL A CA 1
ATOM 815 C C . VAL A 1 101 ? -1.932 -14.052 -14.396 1.00 92.94 101 VAL A C 1
ATOM 817 O O . VAL A 1 101 ? -2.108 -13.197 -15.258 1.00 92.94 101 VAL A O 1
ATOM 820 N N . ASP A 1 102 ? -2.741 -15.098 -14.266 1.00 95.62 102 ASP A N 1
ATOM 821 C CA . ASP A 1 102 ? -4.000 -15.222 -14.999 1.00 95.62 102 ASP A CA 1
ATOM 822 C C . ASP A 1 102 ? -5.032 -14.197 -14.492 1.00 95.62 102 ASP A C 1
ATOM 824 O O . ASP A 1 102 ? -5.109 -13.926 -13.293 1.00 95.62 102 ASP A O 1
ATOM 828 N N . GLU A 1 103 ? -5.871 -13.653 -15.376 1.00 92.50 103 GLU A N 1
ATOM 829 C CA . GLU A 1 103 ? -6.906 -12.669 -15.018 1.00 92.50 103 GLU A CA 1
ATOM 830 C C . GLU A 1 103 ? -7.863 -13.169 -13.921 1.00 92.50 103 GLU A C 1
ATOM 832 O O . GLU A 1 103 ? -8.335 -12.390 -13.091 1.00 92.50 103 GLU A O 1
ATOM 837 N N . ARG A 1 104 ? -8.097 -14.485 -13.835 1.00 94.88 104 ARG A N 1
ATOM 838 C CA . ARG A 1 104 ? -8.909 -15.100 -12.770 1.00 94.88 104 ARG A CA 1
ATOM 839 C C . ARG A 1 104 ? -8.313 -14.885 -11.376 1.00 94.88 104 ARG A C 1
ATOM 841 O O . ARG A 1 104 ? -9.056 -14.864 -10.392 1.00 94.88 104 ARG A O 1
ATOM 848 N N . VAL A 1 105 ? -6.994 -14.713 -11.274 1.00 95.75 105 VAL A N 1
ATOM 849 C CA . VAL A 1 105 ? -6.311 -14.390 -10.012 1.00 95.75 105 VAL A CA 1
ATOM 850 C C . VAL A 1 105 ? -6.667 -12.973 -9.569 1.00 95.75 105 VAL A C 1
ATOM 852 O O . VAL A 1 105 ? -6.973 -12.768 -8.397 1.00 95.75 105 VAL A O 1
ATOM 855 N N . VAL A 1 106 ? -6.743 -12.019 -10.502 1.00 95.19 106 VAL A N 1
ATOM 856 C CA . VAL A 1 106 ? -7.167 -10.637 -10.215 1.00 95.19 106 VAL A CA 1
ATOM 857 C C . VAL A 1 106 ? -8.583 -10.617 -9.641 1.00 95.19 106 VAL A C 1
ATOM 859 O O . VAL A 1 106 ? -8.837 -9.992 -8.610 1.00 95.19 106 VAL A O 1
ATOM 862 N N . GLU A 1 107 ? -9.503 -11.359 -10.257 1.00 95.38 107 GLU A N 1
ATOM 863 C CA . GLU A 1 107 ? -10.880 -11.477 -9.765 1.00 95.38 107 GLU A CA 1
ATOM 864 C C . GLU A 1 107 ? -10.966 -12.183 -8.405 1.00 95.38 107 GLU A C 1
ATOM 866 O O . GLU A 1 107 ? -11.836 -11.870 -7.591 1.00 95.38 107 GLU A O 1
ATOM 871 N N . SER A 1 108 ? -10.043 -13.105 -8.126 1.00 96.00 108 SER A N 1
ATOM 872 C CA . SER A 1 108 ? -9.942 -13.757 -6.817 1.00 96.00 108 SER A CA 1
ATOM 873 C C . SER A 1 108 ? -9.480 -12.773 -5.742 1.00 96.00 108 SER A C 1
ATOM 875 O O . SER A 1 108 ? -10.113 -12.695 -4.689 1.00 96.00 108 SER A O 1
ATOM 877 N N . TYR A 1 109 ? -8.459 -11.955 -6.027 1.00 96.56 109 TYR A N 1
ATOM 878 C CA . TYR A 1 109 ? -8.039 -10.887 -5.121 1.00 96.56 109 TYR A CA 1
ATOM 879 C C . TYR A 1 109 ? -9.176 -9.904 -4.862 1.00 96.56 109 TYR A C 1
ATOM 881 O O . TYR A 1 109 ? -9.496 -9.669 -3.704 1.00 96.56 109 TYR A O 1
ATOM 889 N N . LYS A 1 110 ? -9.862 -9.405 -5.901 1.00 95.75 110 LYS A N 1
ATOM 890 C CA . LYS A 1 110 ? -10.993 -8.466 -5.752 1.00 95.75 110 LYS A CA 1
ATOM 891 C C . LYS A 1 110 ? -12.099 -8.966 -4.818 1.00 95.75 110 LYS A C 1
ATOM 893 O O . LYS A 1 110 ? -12.706 -8.149 -4.129 1.00 95.75 110 LYS A O 1
ATOM 898 N N . LYS A 1 111 ? -12.367 -10.276 -4.806 1.00 95.06 111 LYS A N 1
ATOM 899 C CA . LYS A 1 111 ? -13.325 -10.912 -3.885 1.00 95.06 111 LYS A CA 1
ATOM 900 C C . LYS A 1 111 ? -12.766 -11.045 -2.470 1.00 95.06 111 LYS A C 1
ATOM 902 O O . LYS A 1 111 ? -13.507 -10.905 -1.511 1.00 95.06 111 LYS A O 1
ATOM 907 N N . ALA A 1 112 ? -11.470 -11.307 -2.343 1.00 95.12 112 ALA A N 1
ATOM 908 C CA . ALA A 1 112 ? -10.812 -11.502 -1.059 1.00 95.12 112 ALA A CA 1
ATOM 909 C C . ALA A 1 112 ? -10.575 -10.198 -0.276 1.00 95.12 112 ALA A C 1
ATOM 911 O O . ALA A 1 112 ? -10.457 -10.259 0.946 1.00 95.12 112 ALA A O 1
ATOM 912 N N . ILE A 1 113 ? -10.513 -9.029 -0.937 1.00 95.25 113 ILE A N 1
ATOM 913 C CA . ILE A 1 113 ? -10.070 -7.788 -0.269 1.00 95.25 113 ILE A CA 1
ATOM 914 C C . ILE A 1 113 ? -10.936 -7.384 0.924 1.00 95.25 113 ILE A C 1
ATOM 916 O O . ILE A 1 113 ? -10.431 -6.724 1.824 1.00 95.25 113 ILE A O 1
ATOM 920 N N . GLU A 1 114 ? -12.219 -7.752 0.945 1.00 94.94 114 GLU A N 1
ATOM 921 C CA . GLU A 1 114 ? -13.125 -7.378 2.042 1.00 94.94 114 GLU A CA 1
ATOM 922 C C . GLU A 1 114 ? -12.694 -7.954 3.403 1.00 94.94 114 GLU A C 1
ATOM 924 O O . GLU A 1 114 ? -13.050 -7.411 4.449 1.00 94.94 114 GLU A O 1
ATOM 929 N N . TYR A 1 115 ? -11.889 -9.020 3.384 1.00 94.75 115 TYR A N 1
ATOM 930 C CA . TYR A 1 115 ? -11.367 -9.708 4.564 1.00 94.75 115 TYR A CA 1
ATOM 931 C C . TYR A 1 115 ? -9.928 -9.306 4.919 1.00 94.75 115 TYR A C 1
ATOM 933 O O . TYR A 1 115 ? -9.402 -9.768 5.929 1.00 94.75 115 TYR A O 1
ATOM 941 N N . VAL A 1 116 ? -9.267 -8.503 4.082 1.00 96.62 116 VAL A N 1
ATOM 942 C CA . VAL A 1 116 ? -7.856 -8.138 4.252 1.00 96.62 116 VAL A CA 1
ATOM 943 C C . VAL A 1 116 ? -7.730 -6.988 5.248 1.00 96.62 116 VAL A C 1
ATOM 945 O O . VAL A 1 116 ? -8.372 -5.951 5.091 1.00 96.62 116 VAL A O 1
ATOM 948 N N . ASP A 1 117 ? -6.850 -7.119 6.240 1.00 97.50 117 ASP A N 1
ATOM 949 C CA . ASP A 1 117 ? -6.593 -6.032 7.187 1.00 97.50 117 ASP A CA 1
ATOM 950 C C . ASP A 1 117 ? -5.670 -4.974 6.583 1.00 97.50 117 ASP A C 1
ATOM 952 O O . ASP A 1 117 ? -5.974 -3.781 6.623 1.00 97.50 117 ASP A O 1
ATOM 956 N N . ILE A 1 118 ? -4.550 -5.410 6.001 1.00 98.19 118 ILE A N 1
ATOM 957 C CA . ILE A 1 118 ? -3.561 -4.531 5.370 1.00 98.19 118 ILE A CA 1
ATOM 958 C C . ILE A 1 118 ? -3.290 -5.013 3.958 1.00 98.19 118 ILE A C 1
ATOM 960 O O . ILE A 1 118 ? -2.935 -6.173 3.770 1.00 98.19 118 ILE A O 1
ATOM 964 N N . ILE A 1 119 ? -3.396 -4.124 2.974 1.00 98.44 119 ILE A N 1
ATOM 965 C CA . ILE A 1 119 ? -3.026 -4.435 1.589 1.00 98.44 119 ILE A CA 1
ATOM 966 C C . ILE A 1 119 ? -1.861 -3.556 1.127 1.00 98.44 119 ILE A C 1
ATOM 968 O O . ILE A 1 119 ? -1.835 -2.361 1.432 1.00 98.44 119 ILE A O 1
ATOM 972 N N . THR A 1 120 ? -0.907 -4.142 0.397 1.00 98.25 120 THR A N 1
ATOM 973 C CA . THR A 1 120 ? 0.334 -3.471 -0.040 1.00 98.25 120 THR A CA 1
ATOM 974 C C . THR A 1 120 ? 0.534 -3.415 -1.568 1.00 98.25 120 THR A C 1
ATOM 976 O O . THR A 1 120 ? 1.632 -3.711 -2.038 1.00 98.25 120 THR A O 1
ATOM 979 N N . PRO A 1 121 ? -0.477 -3.051 -2.383 1.00 98.06 121 PRO A N 1
ATOM 980 C CA . PRO A 1 121 ? -0.346 -3.074 -3.837 1.00 98.06 121 PRO A CA 1
ATOM 981 C C . PRO A 1 121 ? 0.654 -2.025 -4.341 1.00 98.06 121 PRO A C 1
ATOM 983 O O . PRO A 1 121 ? 0.792 -0.941 -3.765 1.00 98.06 121 PRO A O 1
ATOM 986 N N . ASN A 1 122 ? 1.293 -2.290 -5.477 1.00 97.00 122 ASN A N 1
ATOM 987 C CA . ASN A 1 122 ? 1.940 -1.243 -6.272 1.00 97.00 122 ASN A CA 1
ATOM 988 C C . ASN A 1 122 ? 0.903 -0.430 -7.087 1.00 97.00 122 ASN A C 1
ATOM 990 O O . ASN A 1 122 ? -0.304 -0.688 -7.028 1.00 97.00 122 ASN A O 1
ATOM 994 N N . GLN A 1 123 ? 1.347 0.573 -7.855 1.00 97.00 123 GLN A N 1
ATOM 995 C CA . GLN A 1 123 ? 0.459 1.380 -8.703 1.00 97.00 123 GLN A CA 1
ATOM 996 C C . GLN A 1 123 ? -0.399 0.525 -9.643 1.00 97.00 123 GLN A C 1
ATOM 998 O O . GLN A 1 123 ? -1.614 0.693 -9.668 1.00 97.00 123 GLN A O 1
ATOM 1003 N N . TYR A 1 124 ? 0.205 -0.383 -10.411 1.00 96.75 124 TYR A N 1
ATOM 1004 C CA . TYR A 1 124 ? -0.511 -1.175 -11.411 1.00 96.75 124 TYR A CA 1
ATOM 1005 C C . TYR A 1 124 ? -1.527 -2.128 -10.769 1.00 96.75 124 TYR A C 1
ATOM 1007 O O . TYR A 1 124 ? -2.671 -2.215 -11.208 1.00 96.75 124 TYR A O 1
ATOM 1015 N N . GLU A 1 125 ? -1.152 -2.784 -9.675 1.00 97.81 125 GLU A N 1
ATOM 1016 C CA . GLU A 1 125 ? -2.056 -3.639 -8.898 1.00 97.81 125 GLU A CA 1
ATOM 1017 C C . GLU A 1 125 ? -3.226 -2.844 -8.318 1.00 97.81 125 GLU A C 1
ATOM 1019 O O . GLU A 1 125 ? -4.369 -3.297 -8.357 1.00 97.81 125 GLU A O 1
ATOM 1024 N N . THR A 1 126 ? -2.967 -1.621 -7.850 1.00 98.25 126 THR A N 1
ATOM 1025 C CA . THR A 1 126 ? -4.016 -0.712 -7.376 1.00 98.25 126 THR A CA 1
ATOM 1026 C C . THR A 1 126 ? -5.002 -0.376 -8.495 1.00 98.25 126 THR A C 1
ATOM 1028 O O . THR A 1 126 ? -6.215 -0.419 -8.274 1.00 98.25 126 THR A O 1
ATOM 1031 N N . GLU A 1 127 ? -4.505 -0.084 -9.702 1.00 97.88 127 GLU A N 1
ATOM 1032 C CA . GLU A 1 127 ? -5.345 0.182 -10.876 1.00 97.88 127 GLU A CA 1
ATOM 1033 C C . GLU A 1 127 ? -6.235 -1.022 -11.213 1.00 97.88 127 GLU A C 1
ATOM 1035 O O . GLU A 1 127 ? -7.426 -0.849 -11.477 1.00 97.88 127 GLU A O 1
ATOM 1040 N N . LEU A 1 128 ? -5.691 -2.243 -11.141 1.00 97.38 128 LEU A N 1
ATOM 1041 C CA . LEU A 1 128 ? -6.438 -3.483 -11.370 1.00 97.38 128 LEU A CA 1
ATOM 1042 C C . LEU A 1 128 ? -7.525 -3.716 -10.313 1.00 97.38 128 LEU A C 1
ATOM 1044 O O . LEU A 1 128 ? -8.652 -4.078 -10.659 1.00 97.38 128 LEU A O 1
ATOM 1048 N N . LEU A 1 129 ? -7.207 -3.503 -9.033 1.00 97.69 129 LEU A N 1
ATOM 1049 C CA . LEU A 1 129 ? -8.143 -3.703 -7.922 1.00 97.69 129 LEU A CA 1
ATOM 1050 C C . LEU A 1 129 ? -9.285 -2.679 -7.931 1.00 97.69 129 LEU A C 1
ATOM 1052 O O . LEU A 1 129 ? -10.427 -3.029 -7.623 1.00 97.69 129 LEU A O 1
ATOM 1056 N N . CYS A 1 130 ? -8.988 -1.429 -8.297 1.00 96.56 130 CYS A N 1
ATOM 1057 C CA . CYS A 1 130 ? -9.957 -0.332 -8.275 1.00 96.56 130 CYS A CA 1
ATOM 1058 C C . CYS A 1 130 ? -10.695 -0.145 -9.606 1.00 96.56 130 CYS A C 1
ATOM 1060 O O . CYS A 1 130 ? -11.772 0.445 -9.623 1.00 96.56 130 CYS A O 1
ATOM 1062 N N . GLY A 1 131 ? -10.126 -0.615 -10.721 1.00 96.12 131 GLY A N 1
ATOM 1063 C CA . GLY A 1 131 ? -10.615 -0.304 -12.066 1.00 96.12 131 GLY A CA 1
ATOM 1064 C C . GLY A 1 131 ? -10.423 1.168 -12.454 1.00 96.12 131 GLY A C 1
ATOM 1065 O O . GLY A 1 131 ? -11.168 1.689 -13.280 1.00 96.12 131 GLY A O 1
ATOM 1066 N N . ILE A 1 132 ? -9.456 1.857 -11.839 1.00 96.88 132 ILE A N 1
ATOM 1067 C CA . ILE A 1 132 ? -9.183 3.289 -12.024 1.00 96.88 132 ILE A CA 1
ATOM 1068 C C . ILE A 1 132 ? -7.731 3.440 -12.460 1.00 96.88 132 ILE A C 1
ATOM 1070 O O . ILE A 1 132 ? -6.837 2.963 -11.771 1.00 96.88 132 ILE A O 1
ATOM 1074 N N . LYS A 1 133 ? -7.482 4.131 -13.577 1.00 96.75 133 LYS A N 1
ATOM 1075 C CA . LYS A 1 133 ? -6.121 4.464 -14.017 1.00 96.75 133 LYS A CA 1
ATOM 1076 C C . LYS A 1 133 ? -5.552 5.599 -13.163 1.00 96.75 133 LYS A C 1
ATOM 1078 O O . LYS A 1 133 ? -6.206 6.629 -13.019 1.00 96.75 133 LYS A O 1
ATOM 1083 N N . ILE A 1 134 ? -4.334 5.433 -12.651 1.00 95.94 134 ILE A N 1
ATOM 1084 C CA . ILE A 1 134 ? -3.655 6.431 -11.822 1.00 95.94 134 ILE A CA 1
ATOM 1085 C C . ILE A 1 134 ? -2.747 7.277 -12.714 1.00 95.94 134 ILE A C 1
ATOM 1087 O O . ILE A 1 134 ? -1.719 6.798 -13.194 1.00 95.94 134 ILE A O 1
ATOM 1091 N N . ASN A 1 135 ? -3.118 8.543 -12.921 1.00 92.56 135 ASN A N 1
ATOM 1092 C CA . ASN A 1 135 ? -2.297 9.508 -13.663 1.00 92.56 135 ASN A CA 1
ATOM 1093 C C . ASN A 1 135 ? -1.801 10.650 -12.770 1.00 92.56 135 ASN A C 1
ATOM 1095 O O . ASN A 1 135 ? -0.727 11.208 -13.001 1.00 92.56 135 ASN A O 1
ATOM 1099 N N . GLU A 1 136 ? -2.577 10.996 -11.747 1.00 92.44 136 GLU A N 1
ATOM 1100 C CA . GLU A 1 136 ? -2.263 12.058 -10.800 1.00 92.44 136 GLU A CA 1
ATOM 1101 C C . GLU A 1 136 ? -2.699 11.686 -9.377 1.00 92.44 136 GLU A C 1
ATOM 1103 O O . GLU A 1 136 ? -3.400 10.701 -9.143 1.00 92.44 136 GLU A O 1
ATOM 1108 N N . GLU A 1 137 ? -2.303 12.509 -8.409 1.00 92.31 137 GLU A N 1
ATOM 1109 C CA . GLU A 1 137 ? -2.514 12.245 -6.983 1.00 92.31 137 GLU A CA 1
ATOM 1110 C 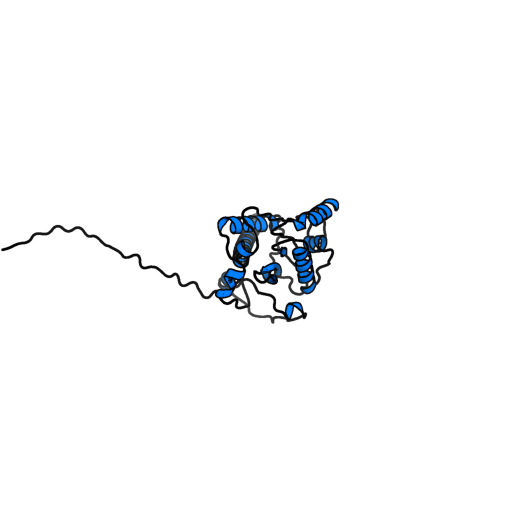C . GLU A 1 137 ? -3.991 12.064 -6.606 1.00 92.31 137 GLU A C 1
ATOM 1112 O O . GLU A 1 137 ? -4.315 11.219 -5.776 1.00 92.31 137 GLU A O 1
ATOM 1117 N N . LYS A 1 138 ? -4.913 12.761 -7.280 1.00 91.31 138 LYS A N 1
ATOM 1118 C CA . LYS A 1 138 ? -6.356 12.614 -7.029 1.00 91.31 138 LYS A CA 1
ATOM 1119 C C . LYS A 1 138 ? -6.878 11.207 -7.341 1.00 91.31 138 LYS A C 1
ATOM 1121 O O . LYS A 1 138 ? -7.849 10.770 -6.730 1.00 91.31 138 LYS A O 1
ATOM 1126 N N . ASP A 1 139 ? -6.271 10.517 -8.305 1.00 95.81 139 ASP A N 1
ATOM 1127 C CA . ASP A 1 139 ? -6.692 9.172 -8.695 1.00 95.81 139 ASP A CA 1
ATOM 1128 C C . ASP A 1 139 ? -6.246 8.159 -7.640 1.00 95.81 139 ASP A C 1
ATOM 1130 O O . ASP A 1 139 ? -7.009 7.261 -7.294 1.00 95.81 139 ASP A O 1
ATOM 1134 N N . VAL A 1 140 ? -5.067 8.375 -7.042 1.00 97.12 140 VAL A N 1
ATOM 1135 C CA . VAL A 1 140 ? -4.588 7.597 -5.893 1.00 97.12 140 VAL A CA 1
ATOM 1136 C C . VAL A 1 140 ? -5.563 7.709 -4.724 1.00 97.12 140 VAL A C 1
ATOM 1138 O O . VAL A 1 140 ? -5.949 6.689 -4.162 1.00 97.12 140 VAL A O 1
ATOM 1141 N N . ILE A 1 141 ? -6.015 8.924 -4.393 1.00 96.50 141 ILE A N 1
ATOM 1142 C CA . ILE A 1 141 ? -6.987 9.141 -3.309 1.00 96.50 141 ILE A CA 1
ATOM 1143 C C . ILE A 1 141 ? -8.293 8.385 -3.565 1.00 96.50 141 ILE A C 1
ATOM 1145 O O . ILE A 1 141 ? -8.763 7.673 -2.684 1.00 96.50 141 ILE A O 1
ATOM 1149 N N . LYS A 1 142 ? -8.833 8.442 -4.789 1.00 97.19 142 LYS A N 1
ATOM 1150 C CA . LYS A 1 142 ? -10.036 7.670 -5.146 1.00 97.19 142 LYS A CA 1
ATOM 1151 C C . LYS A 1 142 ? -9.830 6.164 -4.981 1.00 97.19 142 LYS A C 1
ATOM 1153 O O . LYS A 1 142 ? -10.732 5.477 -4.514 1.00 97.19 142 LYS A O 1
ATOM 1158 N N . CYS A 1 143 ? -8.667 5.642 -5.368 1.00 98.19 143 CYS A N 1
ATOM 1159 C CA . CYS A 1 143 ? -8.344 4.230 -5.184 1.00 98.19 143 CYS A CA 1
ATOM 1160 C C . CYS A 1 143 ? -8.264 3.850 -3.698 1.00 98.19 143 CYS A C 1
ATOM 1162 O O . CYS A 1 143 ? -8.814 2.823 -3.305 1.00 98.19 143 CYS A O 1
ATOM 1164 N N . LEU A 1 144 ? -7.631 4.686 -2.866 1.00 98.06 144 LEU A N 1
ATOM 1165 C CA . LEU A 1 144 ? -7.585 4.491 -1.413 1.00 98.06 144 LEU A CA 1
ATOM 1166 C C . LEU A 1 144 ? -9.003 4.425 -0.830 1.00 98.06 144 LEU A C 1
ATOM 1168 O O . LEU A 1 144 ? -9.314 3.478 -0.109 1.00 98.06 144 LEU A O 1
ATOM 1172 N N . ASP A 1 145 ? -9.878 5.357 -1.217 1.00 97.00 145 ASP A N 1
ATOM 1173 C CA . ASP A 1 145 ? -11.281 5.379 -0.787 1.00 97.00 145 ASP A CA 1
ATOM 1174 C C . ASP A 1 145 ? -12.017 4.096 -1.178 1.00 97.00 145 ASP A C 1
ATOM 1176 O O . ASP A 1 145 ? -12.671 3.473 -0.342 1.00 97.00 145 ASP A O 1
ATOM 1180 N N . VAL A 1 146 ? -11.888 3.667 -2.438 1.00 97.81 146 VAL A N 1
ATOM 1181 C CA . VAL A 1 146 ? -12.524 2.440 -2.943 1.00 97.81 146 VAL A CA 1
ATOM 1182 C C . VAL A 1 146 ? -12.084 1.216 -2.140 1.00 97.81 146 VAL A C 1
ATOM 1184 O O . VAL A 1 146 ? -12.927 0.403 -1.761 1.00 97.81 146 VAL A O 1
ATOM 1187 N N . LEU A 1 147 ? -10.785 1.071 -1.873 1.00 98.25 147 LEU A N 1
ATOM 1188 C CA . LEU A 1 147 ? -10.243 -0.085 -1.156 1.00 98.25 147 LEU A CA 1
ATOM 1189 C C . LEU A 1 147 ? -10.665 -0.093 0.320 1.00 98.25 147 LEU A C 1
ATOM 1191 O O . LEU A 1 147 ? -11.072 -1.137 0.832 1.00 98.25 147 LEU A O 1
ATOM 1195 N N . LEU A 1 148 ? -10.655 1.067 0.982 1.00 97.38 148 LEU A N 1
ATOM 1196 C CA . LEU A 1 148 ? -11.129 1.202 2.360 1.00 97.38 148 LEU A CA 1
ATOM 1197 C C . LEU A 1 148 ? -12.631 0.914 2.480 1.00 97.38 148 LEU A C 1
ATOM 1199 O O . LEU A 1 148 ? -13.056 0.157 3.353 1.00 97.38 148 LEU A O 1
ATOM 1203 N N . HIS A 1 149 ? -13.448 1.455 1.573 1.00 96.31 149 HIS A N 1
ATOM 1204 C CA . HIS A 1 149 ? -14.893 1.211 1.564 1.00 96.31 149 HIS A CA 1
ATOM 1205 C C . HIS A 1 149 ? -15.271 -0.232 1.205 1.00 96.31 149 HIS A C 1
ATOM 1207 O O . HIS A 1 149 ? -16.360 -0.678 1.562 1.00 96.31 149 HIS A O 1
ATOM 1213 N N . LYS A 1 150 ? -14.381 -0.978 0.544 1.00 96.38 150 LYS A N 1
ATOM 1214 C CA . LYS A 1 150 ? -14.539 -2.419 0.296 1.00 96.38 150 LYS A CA 1
ATOM 1215 C C . LYS A 1 150 ? -14.259 -3.292 1.521 1.00 96.38 150 LYS A C 1
ATOM 1217 O O . LYS A 1 150 ? -14.581 -4.471 1.472 1.00 96.38 150 LYS A O 1
ATOM 1222 N N . GLY A 1 151 ? -13.693 -2.744 2.596 1.00 95.12 151 GLY A N 1
ATOM 1223 C CA . GLY A 1 151 ? -13.517 -3.450 3.869 1.00 95.12 151 GLY A CA 1
ATOM 1224 C C . GLY A 1 151 ? -12.090 -3.459 4.411 1.00 95.12 151 GLY A C 1
ATOM 1225 O O . GLY A 1 151 ? -11.921 -3.743 5.605 1.00 95.12 151 GLY A O 1
ATOM 1226 N N . VAL A 1 152 ? -11.098 -3.090 3.589 1.00 97.50 152 VAL A N 1
ATOM 1227 C CA . VAL A 1 152 ? -9.684 -3.050 3.989 1.00 97.50 152 VAL A CA 1
ATOM 1228 C C . VAL A 1 152 ? -9.483 -2.041 5.118 1.00 97.50 152 VAL A C 1
ATOM 1230 O O . VAL A 1 152 ? -10.031 -0.940 5.074 1.00 97.50 152 VAL A O 1
ATOM 1233 N N . LYS A 1 153 ? -8.704 -2.394 6.147 1.00 96.44 153 LYS A N 1
ATOM 1234 C CA . LYS A 1 153 ? -8.491 -1.512 7.310 1.00 96.44 153 LYS A CA 1
ATOM 1235 C C . LYS A 1 153 ? -7.384 -0.494 7.070 1.00 96.44 153 LYS A C 1
ATOM 1237 O O . LYS A 1 153 ? -7.545 0.672 7.424 1.00 96.44 153 LYS A O 1
ATOM 1242 N N . ILE A 1 154 ? -6.281 -0.929 6.463 1.00 97.75 154 ILE A N 1
ATOM 1243 C CA . ILE A 1 154 ? -5.144 -0.083 6.096 1.00 97.75 154 ILE A CA 1
ATOM 1244 C C . ILE A 1 154 ? -4.728 -0.391 4.658 1.00 97.75 154 ILE A C 1
ATOM 1246 O O . ILE A 1 154 ? -4.409 -1.524 4.307 1.00 97.75 154 ILE A O 1
ATOM 1250 N N . VAL A 1 155 ? -4.679 0.641 3.825 1.00 98.56 155 VAL A N 1
ATOM 1251 C CA . VAL A 1 155 ? -4.203 0.536 2.445 1.00 98.56 155 VAL A CA 1
ATOM 1252 C C . VAL A 1 155 ? -2.852 1.223 2.340 1.00 98.56 155 VAL A C 1
ATOM 1254 O O . VAL A 1 155 ? -2.731 2.395 2.698 1.00 98.56 155 VAL A O 1
ATOM 1257 N N . ILE A 1 156 ? -1.845 0.500 1.849 1.00 98.44 156 ILE A N 1
ATOM 1258 C CA . ILE A 1 156 ? -0.493 1.011 1.616 1.00 98.44 156 ILE A CA 1
ATOM 1259 C C . ILE A 1 156 ? -0.162 0.836 0.135 1.00 98.44 156 ILE A C 1
ATOM 1261 O O . ILE A 1 156 ? 0.248 -0.236 -0.291 1.00 98.44 156 ILE A O 1
ATOM 1265 N N . ILE A 1 157 ? -0.313 1.890 -0.663 1.00 98.12 157 ILE A N 1
ATOM 1266 C CA . ILE A 1 157 ? 0.115 1.851 -2.065 1.00 98.12 157 ILE A CA 1
ATOM 1267 C C . ILE A 1 157 ? 1.627 2.058 -2.077 1.00 98.12 157 ILE A C 1
ATOM 1269 O O . ILE A 1 157 ? 2.101 3.166 -1.819 1.00 98.12 157 ILE A O 1
ATOM 1273 N N . THR A 1 158 ? 2.377 0.985 -2.320 1.00 95.88 158 THR A N 1
ATOM 1274 C CA . THR A 1 158 ? 3.822 0.900 -2.042 1.00 95.88 158 THR A CA 1
ATOM 1275 C C . THR A 1 158 ? 4.667 1.777 -2.953 1.00 95.88 158 THR A C 1
ATOM 1277 O O . THR A 1 158 ? 5.718 2.271 -2.541 1.00 95.88 158 THR A O 1
ATOM 1280 N N . SER A 1 159 ? 4.221 1.987 -4.190 1.00 93.50 159 SER A N 1
ATOM 1281 C CA . SER A 1 159 ? 4.920 2.827 -5.154 1.00 93.50 159 SER A CA 1
ATOM 1282 C C . SER A 1 159 ? 3.976 3.391 -6.208 1.00 93.50 159 SER A C 1
ATOM 1284 O O . SER A 1 159 ? 3.232 2.662 -6.859 1.00 93.50 159 SER A O 1
ATOM 1286 N N . VAL A 1 160 ? 4.047 4.707 -6.391 1.00 95.50 160 VAL A N 1
ATOM 1287 C CA . VAL A 1 160 ? 3.428 5.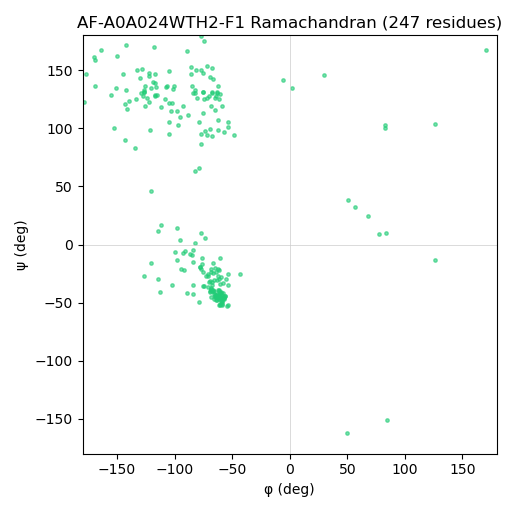454 -7.487 1.00 95.50 160 VAL A CA 1
ATOM 1288 C C . VAL A 1 160 ? 4.508 6.286 -8.164 1.00 95.50 160 VAL A C 1
ATOM 1290 O O . VAL A 1 160 ? 5.286 6.972 -7.493 1.00 95.50 160 VAL A O 1
ATOM 1293 N N . ASN A 1 161 ? 4.559 6.214 -9.493 1.00 92.81 161 ASN A N 1
ATOM 1294 C CA . ASN A 1 161 ? 5.448 7.029 -10.313 1.00 92.81 161 ASN A CA 1
ATOM 1295 C C . ASN A 1 161 ? 4.660 8.195 -10.911 1.00 92.81 161 ASN A C 1
ATOM 1297 O O . ASN A 1 161 ? 3.577 7.998 -11.462 1.00 92.81 161 ASN A O 1
ATOM 1301 N N . TYR A 1 162 ? 5.245 9.391 -10.892 1.00 90.88 162 TYR A N 1
ATOM 1302 C CA . TYR A 1 162 ? 4.683 10.539 -11.593 1.00 90.88 162 TYR A CA 1
ATOM 1303 C C . TYR A 1 162 ? 5.660 11.115 -12.607 1.00 90.88 162 TYR A C 1
ATOM 1305 O O . TYR A 1 162 ? 6.868 11.159 -12.394 1.00 90.88 162 TYR A O 1
ATOM 1313 N N . ASN A 1 163 ? 5.116 11.648 -13.700 1.00 88.38 163 ASN A N 1
ATOM 1314 C CA . ASN A 1 163 ? 5.923 12.267 -14.750 1.00 88.38 163 ASN A CA 1
ATOM 1315 C C . ASN A 1 163 ? 6.629 13.554 -14.295 1.00 88.38 163 ASN A C 1
ATOM 1317 O O . ASN A 1 163 ? 7.646 13.918 -14.884 1.00 88.38 163 ASN A O 1
ATOM 1321 N N . PHE A 1 164 ? 6.100 14.236 -13.272 1.00 89.19 164 PHE A N 1
ATOM 1322 C CA . PHE A 1 164 ? 6.662 15.488 -12.760 1.00 89.19 164 PHE A CA 1
ATOM 1323 C C . PHE A 1 164 ? 7.900 15.288 -11.869 1.00 89.19 164 PHE A C 1
ATOM 1325 O O . PHE A 1 164 ? 8.651 16.238 -11.675 1.00 89.19 164 PHE A O 1
ATOM 1332 N N . ASP A 1 165 ? 8.118 14.086 -11.327 1.00 89.88 165 ASP A N 1
ATOM 1333 C CA . ASP A 1 165 ? 9.245 13.775 -10.443 1.00 89.88 165 ASP A CA 1
ATOM 1334 C C . ASP A 1 165 ? 9.737 12.352 -10.725 1.00 89.88 165 ASP A C 1
ATOM 1336 O O . ASP A 1 165 ? 9.243 11.373 -10.169 1.00 89.88 165 ASP A O 1
ATOM 1340 N N . LYS A 1 166 ? 10.687 12.245 -11.659 1.00 88.44 166 LYS A N 1
ATOM 1341 C CA . LYS A 1 166 ? 11.212 10.957 -12.137 1.00 88.44 166 LYS A CA 1
ATOM 1342 C C . LYS A 1 166 ? 12.216 10.319 -11.178 1.00 88.44 166 LYS A C 1
ATOM 1344 O O . LYS A 1 166 ? 12.440 9.112 -11.273 1.00 88.44 166 LYS A O 1
ATOM 1349 N N . ASP A 1 167 ? 12.784 11.118 -10.278 1.00 89.25 167 ASP A N 1
ATOM 1350 C CA . ASP A 1 167 ? 13.825 10.701 -9.337 1.00 89.25 167 ASP A CA 1
ATOM 1351 C C . ASP A 1 167 ? 13.232 10.108 -8.055 1.00 89.25 167 ASP A C 1
ATOM 1353 O O . ASP A 1 167 ? 13.960 9.570 -7.222 1.00 89.25 167 ASP A O 1
ATOM 1357 N N . HIS A 1 168 ? 11.910 10.188 -7.878 1.00 91.69 168 HIS A N 1
ATOM 1358 C CA . HIS A 1 168 ? 11.237 9.730 -6.671 1.00 91.69 168 HIS A CA 1
ATOM 1359 C C . HIS A 1 168 ? 10.069 8.789 -6.960 1.00 91.69 168 HIS A C 1
ATOM 1361 O O . HIS A 1 168 ? 9.397 8.852 -7.987 1.00 91.69 168 HIS A O 1
ATOM 1367 N N . LEU A 1 169 ? 9.826 7.914 -5.991 1.00 92.06 169 LEU A N 1
ATOM 1368 C CA . LEU A 1 169 ? 8.612 7.130 -5.842 1.00 92.06 169 LEU A CA 1
ATOM 1369 C C . LEU A 1 169 ? 7.785 7.719 -4.704 1.00 92.06 169 LEU A C 1
ATOM 1371 O O . LEU A 1 169 ? 8.328 8.249 -3.732 1.00 92.06 169 LEU A O 1
ATOM 1375 N N . PHE A 1 170 ? 6.469 7.586 -4.804 1.00 95.00 170 PHE A N 1
ATOM 1376 C CA . PHE A 1 170 ? 5.556 8.020 -3.755 1.00 95.00 170 PHE A CA 1
ATOM 1377 C C . PHE A 1 170 ? 4.831 6.817 -3.167 1.00 95.00 170 PHE A C 1
ATOM 1379 O O . PHE A 1 170 ? 4.251 6.029 -3.910 1.00 95.00 170 PHE A O 1
ATOM 1386 N N . LEU A 1 171 ? 4.860 6.694 -1.841 1.00 96.69 171 LEU A N 1
ATOM 1387 C CA . LEU A 1 171 ? 4.078 5.706 -1.102 1.00 96.69 171 LEU A CA 1
ATOM 1388 C C . LEU A 1 171 ? 2.929 6.417 -0.396 1.00 96.69 171 LEU A C 1
ATOM 1390 O O . LEU A 1 171 ? 3.127 7.477 0.204 1.00 96.69 171 LEU A O 1
ATOM 1394 N N . TYR A 1 172 ? 1.742 5.822 -0.456 1.00 97.56 172 TYR A N 1
ATOM 1395 C CA . TYR A 1 172 ? 0.541 6.360 0.174 1.00 97.56 172 TYR A CA 1
ATOM 1396 C C . TYR A 1 172 ? 0.009 5.400 1.219 1.00 97.56 172 TYR A C 1
ATOM 1398 O O . TYR A 1 172 ? -0.010 4.194 0.996 1.00 97.56 172 TYR A O 1
ATOM 1406 N N . VAL A 1 173 ? -0.453 5.946 2.340 1.00 97.25 173 VAL A N 1
ATOM 1407 C CA . VAL A 1 173 ? -1.077 5.185 3.424 1.00 97.25 173 VAL A CA 1
ATOM 1408 C C . VAL A 1 173 ? -2.422 5.806 3.736 1.00 97.25 173 VAL A C 1
ATOM 1410 O O . VAL A 1 173 ? -2.510 7.023 3.907 1.00 97.25 173 VAL A O 1
ATOM 1413 N N . SER A 1 174 ? -3.459 4.986 3.851 1.00 96.31 174 SER A N 1
ATOM 1414 C CA . SER A 1 174 ? -4.768 5.457 4.284 1.00 96.31 174 SER A CA 1
ATOM 1415 C C . SER A 1 174 ? -5.502 4.438 5.139 1.00 96.31 174 SER A C 1
ATOM 1417 O O . SER A 1 174 ? -5.326 3.231 4.974 1.00 96.31 174 SER A O 1
ATOM 1419 N N . PHE A 1 175 ? -6.286 4.951 6.084 1.00 95.69 175 PHE A N 1
ATOM 1420 C CA . PHE A 1 175 ? -7.120 4.193 7.011 1.00 95.69 175 PHE A CA 1
ATOM 1421 C C . PHE A 1 175 ? -8.155 5.114 7.668 1.00 95.69 175 PHE A C 1
ATOM 1423 O O . PHE A 1 175 ? -8.051 6.344 7.597 1.00 95.69 175 PHE A O 1
ATOM 1430 N N . PHE A 1 176 ? -9.145 4.527 8.341 1.00 90.75 176 PHE A N 1
ATOM 1431 C CA . PHE A 1 176 ? -10.060 5.266 9.211 1.00 90.75 176 PHE A CA 1
ATOM 1432 C C . PHE A 1 176 ? -9.406 5.518 10.570 1.00 90.75 176 PHE A C 1
ATOM 1434 O O . PHE A 1 176 ? -8.973 4.587 11.244 1.00 90.75 176 PHE A O 1
ATOM 1441 N N . ASN A 1 177 ? -9.354 6.776 11.001 1.00 85.50 177 ASN A N 1
ATOM 1442 C CA . ASN A 1 177 ? -8.938 7.101 12.362 1.00 85.50 177 ASN A CA 1
ATOM 1443 C C . ASN A 1 177 ? -10.035 6.754 13.389 1.00 85.50 177 ASN A C 1
ATOM 1445 O O . ASN A 1 177 ? -11.173 6.438 13.041 1.00 85.50 177 ASN A O 1
ATOM 1449 N N . ASN A 1 178 ? -9.730 6.918 14.677 1.00 81.12 178 ASN A N 1
ATOM 1450 C CA . ASN A 1 178 ? -10.673 6.674 15.779 1.00 81.12 178 ASN A CA 1
ATOM 1451 C C . ASN A 1 178 ? -11.953 7.543 15.767 1.00 81.12 178 ASN A C 1
ATOM 1453 O O . ASN A 1 178 ? -12.886 7.271 16.517 1.00 81.12 178 ASN A O 1
ATOM 1457 N N . LYS A 1 179 ? -12.023 8.586 14.929 1.00 83.12 179 LYS A N 1
ATOM 1458 C CA . LYS A 1 179 ? -13.219 9.418 14.700 1.00 83.12 179 LYS A CA 1
ATOM 1459 C C . LYS A 1 179 ? -13.985 8.997 13.443 1.00 83.12 179 LYS A C 1
ATOM 1461 O O . LYS A 1 179 ? -14.812 9.767 12.957 1.00 83.12 179 LYS A O 1
ATOM 1466 N N . ASN A 1 180 ? -13.686 7.816 12.904 1.00 85.69 180 ASN A N 1
ATOM 1467 C CA . ASN A 1 180 ? -14.257 7.269 11.679 1.00 85.69 180 ASN A CA 1
ATOM 1468 C C . ASN A 1 180 ? -14.075 8.187 10.455 1.00 85.69 180 ASN A C 1
ATOM 1470 O O . ASN A 1 180 ? -14.932 8.257 9.576 1.00 85.69 180 ASN A O 1
ATOM 1474 N N . LYS A 1 181 ? -12.965 8.934 10.408 1.00 88.69 181 LYS A N 1
ATOM 1475 C CA . LYS A 1 181 ? -12.583 9.753 9.252 1.00 88.69 181 LYS A CA 1
ATOM 1476 C C . LYS A 1 181 ? -11.409 9.112 8.535 1.00 88.69 181 LYS A C 1
ATOM 1478 O O . LYS A 1 181 ? -10.441 8.725 9.188 1.00 88.69 181 LYS A O 1
ATOM 1483 N N . ILE A 1 182 ? -11.481 9.070 7.209 1.00 90.19 182 ILE A N 1
ATOM 1484 C CA . ILE A 1 182 ? -10.357 8.645 6.378 1.00 90.19 182 ILE A CA 1
ATOM 1485 C C . ILE A 1 182 ? -9.238 9.685 6.494 1.00 90.19 182 ILE A C 1
ATOM 1487 O O . ILE A 1 182 ? -9.476 10.893 6.387 1.00 90.19 182 ILE A O 1
ATOM 1491 N N . VAL A 1 183 ? -8.025 9.207 6.749 1.00 92.06 183 VAL A N 1
ATOM 1492 C CA . VAL A 1 183 ? -6.791 9.999 6.756 1.00 92.06 183 VAL A CA 1
ATOM 1493 C C . VAL A 1 183 ? -5.856 9.493 5.664 1.00 92.06 183 VAL A C 1
ATOM 1495 O O . VAL A 1 183 ? -5.847 8.301 5.366 1.00 92.06 183 VAL A O 1
ATOM 1498 N N . TYR A 1 184 ? -5.071 10.390 5.066 1.00 93.19 184 TYR A N 1
ATOM 1499 C CA . TYR A 1 184 ? -4.159 10.059 3.969 1.00 93.19 184 TYR A CA 1
ATOM 1500 C C . TYR A 1 184 ? -2.771 10.597 4.274 1.00 93.19 184 TYR A C 1
ATOM 1502 O O . TYR A 1 184 ? -2.605 11.779 4.592 1.00 93.19 184 TYR A O 1
ATOM 1510 N N . PHE A 1 185 ? -1.775 9.736 4.137 1.00 94.25 185 PHE A N 1
ATOM 1511 C CA . PHE A 1 185 ? -0.377 10.075 4.330 1.00 94.25 185 PHE A CA 1
ATOM 1512 C C . PHE A 1 185 ? 0.406 9.769 3.070 1.00 94.25 185 PHE A C 1
ATOM 1514 O O . PHE A 1 185 ? 0.137 8.784 2.383 1.00 94.25 185 PHE A O 1
ATOM 1521 N N . LYS A 1 186 ? 1.400 10.609 2.800 1.00 93.38 186 LYS A N 1
ATOM 1522 C CA . LYS A 1 186 ? 2.289 10.479 1.653 1.00 93.38 186 LYS A CA 1
ATOM 1523 C C . LYS A 1 186 ? 3.739 10.475 2.110 1.00 93.38 186 LYS A C 1
ATOM 1525 O O . LYS A 1 186 ? 4.144 11.304 2.929 1.00 93.38 186 LYS A O 1
ATOM 1530 N N . TYR A 1 187 ? 4.509 9.567 1.528 1.00 92.69 187 TYR A N 1
ATOM 1531 C CA . TYR A 1 187 ? 5.952 9.453 1.677 1.00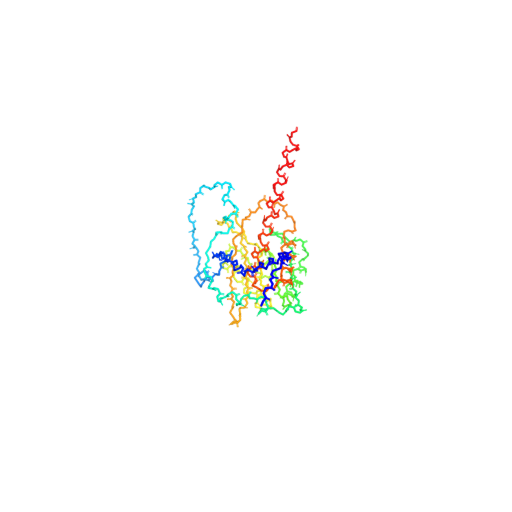 92.69 187 TYR A CA 1
ATOM 1532 C C . TYR A 1 187 ? 6.595 9.695 0.319 1.00 92.69 187 TYR A C 1
ATOM 1534 O O . TYR A 1 187 ? 6.151 9.145 -0.690 1.00 92.69 187 TYR A O 1
ATOM 1542 N N . LYS A 1 188 ? 7.657 10.497 0.303 1.00 92.00 188 LYS A N 1
ATOM 1543 C CA . LYS A 1 188 ? 8.503 10.697 -0.871 1.00 92.00 188 LYS A CA 1
ATOM 1544 C C . LYS A 1 188 ? 9.772 9.875 -0.688 1.00 92.00 188 LYS A C 1
ATOM 1546 O O . LYS A 1 188 ? 10.481 10.046 0.298 1.00 92.00 188 LYS A O 1
ATOM 1551 N N . ILE A 1 189 ? 10.033 8.967 -1.616 1.00 89.75 189 ILE A N 1
ATOM 1552 C CA . ILE A 1 189 ? 11.099 7.971 -1.530 1.00 89.75 189 ILE A CA 1
ATOM 1553 C C . ILE A 1 189 ? 12.032 8.181 -2.718 1.00 89.75 189 ILE A C 1
ATOM 1555 O O . ILE A 1 189 ? 11.565 8.331 -3.841 1.00 89.75 189 ILE A O 1
ATOM 1559 N N . LEU A 1 190 ? 13.346 8.175 -2.499 1.00 87.06 190 LEU A N 1
ATOM 1560 C CA . LEU A 1 190 ? 14.301 8.236 -3.604 1.00 87.06 190 LEU A CA 1
ATOM 1561 C C . LEU A 1 190 ? 14.176 6.973 -4.466 1.00 87.06 190 LEU A C 1
ATOM 1563 O O . LEU A 1 190 ? 14.271 5.848 -3.958 1.00 87.06 190 LEU A O 1
ATOM 1567 N N . LYS A 1 191 ? 13.969 7.164 -5.768 1.00 86.69 191 LYS A N 1
ATOM 1568 C CA . LYS A 1 191 ? 13.927 6.074 -6.731 1.00 86.69 191 LYS A CA 1
ATOM 1569 C C . LYS A 1 191 ? 15.341 5.576 -6.967 1.00 86.69 191 LYS A C 1
ATOM 1571 O O . LYS A 1 191 ? 16.244 6.322 -7.334 1.00 86.69 191 LYS A O 1
ATOM 1576 N N . ILE A 1 192 ? 15.518 4.281 -6.772 1.00 81.19 192 ILE A N 1
ATOM 1577 C CA . ILE A 1 192 ? 16.778 3.613 -7.039 1.00 81.19 192 ILE A CA 1
ATOM 1578 C C . ILE A 1 192 ? 16.672 2.958 -8.415 1.00 81.19 192 ILE A C 1
ATOM 1580 O O . ILE A 1 192 ? 15.862 2.057 -8.618 1.00 81.19 192 ILE A O 1
ATOM 1584 N N . HIS A 1 193 ? 17.478 3.426 -9.370 1.00 73.75 193 HIS A N 1
ATOM 1585 C CA . HIS A 1 193 ? 17.510 2.912 -10.742 1.00 73.75 193 HIS A CA 1
ATOM 1586 C C . HIS A 1 193 ? 18.306 1.605 -10.829 1.00 73.75 193 HIS A C 1
ATOM 1588 O O . HIS A 1 193 ? 19.375 1.543 -11.430 1.00 73.75 193 HIS A O 1
ATOM 1594 N N . PHE A 1 194 ? 17.786 0.560 -10.194 1.00 71.19 194 PHE A N 1
ATOM 1595 C CA . PHE A 1 194 ? 18.362 -0.775 -10.224 1.00 71.19 194 PHE A CA 1
ATOM 1596 C C . PHE A 1 194 ? 17.243 -1.816 -10.265 1.00 71.19 194 PHE A C 1
ATOM 1598 O O . PHE A 1 194 ? 16.286 -1.733 -9.494 1.00 71.19 194 PHE A O 1
ATOM 1605 N N . ASN A 1 195 ? 17.363 -2.801 -11.156 1.00 66.94 195 ASN A N 1
ATOM 1606 C CA . ASN A 1 195 ? 16.380 -3.874 -11.280 1.00 66.94 195 ASN A CA 1
ATOM 1607 C C . ASN A 1 195 ? 16.580 -4.880 -10.140 1.00 66.94 195 ASN A C 1
ATOM 1609 O O . ASN A 1 195 ? 17.305 -5.862 -10.281 1.00 66.94 195 ASN A O 1
ATOM 1613 N N . CYS A 1 196 ? 15.948 -4.612 -9.000 1.00 67.94 196 CYS A N 1
ATOM 1614 C CA . CYS A 1 196 ? 15.862 -5.544 -7.884 1.00 67.94 196 CYS A CA 1
ATOM 1615 C C . CYS A 1 196 ? 14.456 -6.145 -7.832 1.00 67.94 196 CYS A C 1
ATOM 1617 O O . CYS A 1 196 ? 13.468 -5.423 -7.710 1.00 67.94 196 CYS A O 1
ATOM 1619 N N . PHE A 1 197 ? 14.380 -7.471 -7.917 1.00 79.12 197 PHE A N 1
ATOM 1620 C CA . PHE A 1 197 ? 13.161 -8.224 -7.631 1.00 79.12 197 PHE A CA 1
ATOM 1621 C C . PHE A 1 197 ? 13.071 -8.512 -6.126 1.00 79.12 197 PHE A C 1
ATOM 1623 O O . PHE A 1 197 ? 14.096 -8.602 -5.451 1.00 79.12 197 PHE A O 1
ATOM 1630 N N . GLY A 1 198 ? 11.855 -8.662 -5.599 1.00 83.31 198 GLY A N 1
ATOM 1631 C CA . GLY A 1 198 ? 11.625 -8.983 -4.182 1.00 83.31 198 GLY A CA 1
ATOM 1632 C C . GLY A 1 198 ? 11.647 -7.781 -3.231 1.00 83.31 198 GLY A C 1
ATOM 1633 O O . GLY A 1 198 ? 11.630 -7.947 -2.013 1.00 83.31 198 GLY A O 1
ATOM 1634 N N . SER A 1 199 ? 11.663 -6.553 -3.758 1.00 87.56 199 SER A N 1
ATOM 1635 C CA . SER A 1 199 ? 11.527 -5.328 -2.958 1.00 87.56 199 SER A CA 1
ATOM 1636 C C . SER A 1 199 ? 10.186 -5.260 -2.215 1.00 87.56 199 SER A C 1
ATOM 1638 O O . SER A 1 199 ? 10.161 -4.868 -1.048 1.00 87.56 199 SER A O 1
ATOM 1640 N N . GLY A 1 200 ? 9.104 -5.691 -2.874 1.00 89.38 200 GLY A N 1
ATOM 1641 C CA . GLY A 1 200 ? 7.775 -5.872 -2.284 1.00 89.38 200 GLY A CA 1
ATOM 1642 C C . GLY A 1 200 ? 7.790 -6.904 -1.159 1.00 89.38 200 GLY A C 1
ATOM 1643 O O . GLY A 1 200 ? 7.453 -6.563 -0.031 1.00 89.38 200 GLY A O 1
ATOM 1644 N N . ASP A 1 201 ? 8.326 -8.103 -1.414 1.00 93.12 201 ASP A N 1
ATOM 1645 C CA . ASP A 1 201 ? 8.433 -9.168 -0.405 1.00 93.12 201 ASP A CA 1
ATOM 1646 C C . ASP A 1 201 ? 9.196 -8.708 0.847 1.00 93.12 201 ASP A C 1
ATOM 1648 O O . ASP A 1 201 ? 8.768 -8.943 1.980 1.00 93.12 201 ASP A O 1
ATOM 1652 N N . LEU A 1 202 ? 10.319 -8.006 0.653 1.00 94.06 202 LEU A N 1
ATOM 1653 C CA . LEU A 1 202 ? 11.102 -7.435 1.746 1.00 94.06 202 LEU A CA 1
ATOM 1654 C C . LEU A 1 202 ? 10.295 -6.391 2.528 1.00 94.06 202 LEU A C 1
ATOM 1656 O O . LEU A 1 202 ? 10.304 -6.413 3.760 1.00 94.06 202 LEU A O 1
ATOM 1660 N N . PHE A 1 203 ? 9.601 -5.486 1.832 1.00 95.25 203 PHE A N 1
ATOM 1661 C CA . PHE A 1 203 ? 8.749 -4.476 2.457 1.00 95.25 203 PHE A CA 1
ATOM 1662 C C . PHE A 1 203 ? 7.628 -5.127 3.278 1.00 95.25 203 PHE A C 1
ATOM 1664 O O . PHE A 1 203 ? 7.498 -4.831 4.467 1.00 95.25 203 PHE A O 1
ATOM 1671 N N . SER A 1 204 ? 6.875 -6.049 2.678 1.00 95.62 204 SER A N 1
ATOM 1672 C CA . SER A 1 204 ? 5.749 -6.763 3.285 1.00 95.62 204 SER A CA 1
ATOM 1673 C C . SER A 1 204 ? 6.187 -7.586 4.504 1.00 95.62 204 SER A C 1
ATOM 1675 O O . SER A 1 204 ? 5.558 -7.522 5.564 1.00 95.62 204 SER A O 1
ATOM 1677 N N . CYS A 1 205 ? 7.324 -8.284 4.409 1.00 96.06 205 CYS A N 1
ATOM 1678 C CA . CYS A 1 205 ? 7.898 -9.058 5.512 1.00 96.06 205 CYS A CA 1
ATOM 1679 C C . CYS A 1 205 ? 8.352 -8.169 6.681 1.00 96.06 205 CYS A C 1
ATOM 1681 O O . CYS A 1 205 ? 8.019 -8.435 7.842 1.00 96.06 205 CYS A O 1
ATOM 1683 N N . LEU A 1 206 ? 9.082 -7.084 6.395 1.00 96.69 206 LEU A N 1
ATOM 1684 C CA . LEU A 1 206 ? 9.519 -6.142 7.427 1.00 96.69 206 LEU A CA 1
ATOM 1685 C C . LEU A 1 206 ? 8.319 -5.473 8.098 1.00 96.69 206 LEU A C 1
ATOM 1687 O O . LEU A 1 206 ? 8.275 -5.415 9.327 1.00 96.69 206 LEU A O 1
ATOM 1691 N N . LEU A 1 207 ? 7.341 -5.016 7.313 1.00 96.94 207 LEU A N 1
ATOM 1692 C CA . LEU A 1 207 ? 6.112 -4.407 7.811 1.00 96.94 207 LEU A CA 1
ATOM 1693 C C . LEU A 1 207 ? 5.402 -5.338 8.798 1.00 96.94 207 LEU A C 1
ATOM 1695 O O . LEU A 1 207 ? 5.159 -4.943 9.940 1.00 96.94 207 LEU A O 1
ATOM 1699 N N . LEU A 1 208 ? 5.152 -6.588 8.398 1.00 96.56 208 LEU A N 1
ATOM 1700 C CA . LEU A 1 208 ? 4.538 -7.594 9.261 1.00 96.56 208 LEU A CA 1
ATOM 1701 C C . LEU A 1 208 ? 5.361 -7.823 10.540 1.00 96.56 208 LEU A C 1
ATOM 1703 O O . LEU A 1 208 ? 4.812 -7.816 11.641 1.00 96.56 208 LEU A O 1
ATOM 1707 N N . SER A 1 209 ? 6.684 -7.969 10.417 1.00 96.06 209 SER A N 1
ATOM 1708 C CA . SER A 1 209 ? 7.578 -8.179 11.562 1.00 96.06 209 SER A CA 1
ATOM 1709 C C . SER A 1 209 ? 7.520 -7.024 12.568 1.00 96.06 209 SER A C 1
ATOM 1711 O O . SER A 1 209 ? 7.435 -7.261 13.776 1.00 96.06 209 SER A O 1
ATOM 1713 N N . PHE A 1 210 ? 7.555 -5.772 12.102 1.00 95.50 210 PHE A N 1
ATOM 1714 C CA . PHE A 1 210 ? 7.470 -4.604 12.982 1.00 95.50 210 PHE A CA 1
ATOM 1715 C C . PHE A 1 210 ? 6.098 -4.477 13.643 1.00 95.50 210 PHE A C 1
ATOM 1717 O O . PHE A 1 210 ? 6.038 -4.191 14.839 1.00 95.50 210 PHE A O 1
ATOM 1724 N N . ILE A 1 211 ? 5.016 -4.745 12.910 1.00 95.00 211 ILE A N 1
ATOM 1725 C CA . ILE A 1 211 ? 3.656 -4.730 13.459 1.00 95.00 211 ILE A CA 1
ATOM 1726 C C . ILE A 1 211 ? 3.514 -5.757 14.582 1.00 95.00 211 ILE A C 1
ATOM 1728 O O . ILE A 1 211 ? 3.087 -5.408 15.679 1.00 95.00 211 ILE A O 1
ATOM 1732 N N . VAL A 1 212 ? 3.915 -7.006 14.337 1.00 92.69 212 VAL A N 1
ATOM 1733 C CA . VAL A 1 212 ? 3.741 -8.097 15.306 1.00 92.69 212 VAL A CA 1
ATOM 1734 C C . VAL A 1 212 ? 4.626 -7.902 16.541 1.00 92.69 212 VAL A C 1
ATOM 1736 O O . VAL A 1 212 ? 4.188 -8.184 17.656 1.00 92.69 212 VAL A O 1
ATOM 1739 N N . LYS A 1 213 ? 5.864 -7.414 16.371 1.00 90.38 213 LYS A N 1
ATOM 1740 C CA . LYS A 1 213 ? 6.835 -7.303 17.475 1.00 90.38 213 LYS A CA 1
ATOM 1741 C C . LYS A 1 213 ? 6.776 -5.989 18.246 1.00 90.38 213 LYS A C 1
ATOM 1743 O O . LYS A 1 213 ? 6.965 -6.011 19.456 1.00 90.38 213 LYS A O 1
ATOM 1748 N N . GLN A 1 214 ? 6.618 -4.857 17.560 1.00 87.00 214 GLN A N 1
ATOM 1749 C CA . GLN A 1 214 ? 6.732 -3.529 18.181 1.00 87.00 214 GLN A CA 1
ATOM 1750 C C . GLN A 1 214 ? 5.374 -2.890 18.440 1.00 87.00 214 GLN A C 1
ATOM 1752 O O . GLN A 1 214 ? 5.223 -2.218 19.457 1.00 87.00 214 GLN A O 1
ATOM 1757 N N . LYS A 1 215 ? 4.403 -3.123 17.547 1.00 88.62 215 LYS A N 1
ATOM 1758 C CA . LYS A 1 215 ? 3.112 -2.424 17.530 1.00 88.62 215 LYS A CA 1
ATOM 1759 C C . LYS A 1 215 ? 3.281 -0.889 17.597 1.00 88.62 215 LYS A C 1
ATOM 1761 O O . LYS A 1 215 ? 4.355 -0.366 17.284 1.00 88.62 215 LYS A O 1
ATOM 1766 N N . GLY A 1 216 ? 2.228 -0.153 17.946 1.00 89.81 216 GLY A N 1
ATOM 1767 C CA . GLY A 1 216 ? 2.249 1.304 18.034 1.00 89.81 216 GLY A CA 1
ATOM 1768 C C . GLY A 1 216 ? 2.000 2.006 16.699 1.00 89.81 216 GLY A C 1
ATOM 1769 O O . GLY A 1 216 ? 1.265 1.520 15.838 1.00 89.81 216 GLY A O 1
ATOM 1770 N N . ASN A 1 217 ? 2.569 3.202 16.541 1.00 91.19 217 ASN A N 1
ATOM 1771 C CA . ASN A 1 217 ? 2.245 4.099 15.430 1.00 91.19 217 ASN A CA 1
ATOM 1772 C C . ASN A 1 217 ? 2.652 3.512 14.061 1.00 91.19 217 ASN A C 1
ATOM 1774 O O . ASN A 1 217 ? 3.842 3.354 13.763 1.00 91.19 217 ASN A O 1
ATOM 1778 N N . ILE A 1 218 ? 1.661 3.247 13.201 1.00 93.06 218 ILE A N 1
ATOM 1779 C CA . ILE A 1 218 ? 1.865 2.627 11.882 1.00 93.06 218 ILE A CA 1
ATOM 1780 C C . ILE A 1 218 ? 2.765 3.463 10.968 1.00 93.06 218 ILE A C 1
ATOM 1782 O O . ILE A 1 218 ? 3.571 2.922 10.212 1.00 93.06 218 ILE A O 1
ATOM 1786 N N . LEU A 1 219 ? 2.696 4.788 11.067 1.00 92.12 219 LEU A N 1
ATOM 1787 C CA . LEU A 1 219 ? 3.475 5.682 10.220 1.00 92.12 219 LEU A CA 1
ATOM 1788 C C . LEU A 1 219 ? 4.962 5.629 10.585 1.00 92.12 219 LEU A C 1
ATOM 1790 O O . LEU A 1 219 ? 5.815 5.634 9.695 1.00 92.12 219 LEU A O 1
ATOM 1794 N N . HIS A 1 220 ? 5.278 5.489 11.879 1.00 90.94 220 HIS A N 1
ATOM 1795 C CA . HIS A 1 220 ? 6.643 5.236 12.354 1.00 90.94 220 HIS A CA 1
ATOM 1796 C C . HIS A 1 220 ? 7.159 3.866 11.928 1.00 90.94 220 HIS A C 1
ATOM 1798 O O . HIS A 1 220 ? 8.323 3.748 11.539 1.00 90.94 220 HIS A O 1
ATOM 1804 N N . ILE A 1 221 ? 6.309 2.838 11.970 1.00 93.75 221 ILE A N 1
ATOM 1805 C CA . ILE A 1 221 ? 6.664 1.506 11.474 1.00 93.75 221 ILE A CA 1
ATOM 1806 C C . ILE A 1 221 ? 7.037 1.582 9.989 1.00 93.75 221 ILE A C 1
ATOM 1808 O O . ILE A 1 221 ? 8.129 1.156 9.616 1.00 93.75 221 ILE A O 1
ATOM 1812 N N . ILE A 1 222 ? 6.189 2.191 9.156 1.00 94.25 222 ILE A N 1
ATOM 1813 C CA . ILE A 1 222 ? 6.433 2.331 7.713 1.00 94.25 222 ILE A CA 1
ATOM 1814 C C . ILE A 1 222 ? 7.717 3.123 7.452 1.00 94.25 222 ILE A C 1
ATOM 1816 O O . ILE A 1 222 ? 8.536 2.708 6.636 1.00 94.25 222 ILE A O 1
ATOM 1820 N N . SER A 1 223 ? 7.963 4.205 8.196 1.00 91.56 223 SER A N 1
ATOM 1821 C CA . SER A 1 223 ? 9.229 4.941 8.123 1.00 91.56 223 SER A CA 1
ATOM 1822 C C . SER A 1 223 ? 10.451 4.064 8.406 1.00 91.56 223 SER A C 1
ATOM 1824 O O . SER A 1 223 ? 11.434 4.130 7.668 1.00 91.56 223 SER A O 1
ATOM 1826 N N . LYS A 1 224 ? 10.410 3.224 9.450 1.00 91.44 224 LYS A N 1
ATOM 1827 C CA . LYS A 1 224 ? 11.507 2.292 9.765 1.00 91.44 224 LYS A CA 1
ATOM 1828 C C . LYS A 1 224 ? 11.714 1.277 8.641 1.00 91.44 224 LYS A C 1
ATOM 1830 O O . LYS A 1 224 ? 12.854 1.053 8.241 1.00 91.44 224 LYS A O 1
ATOM 1835 N N . VAL A 1 225 ? 10.628 0.705 8.116 1.00 94.56 225 VAL A N 1
ATOM 1836 C CA . VAL A 1 225 ? 10.668 -0.248 6.996 1.00 94.56 225 VAL A CA 1
ATOM 1837 C C . VAL A 1 225 ? 11.315 0.394 5.770 1.00 94.56 225 VAL A C 1
ATOM 1839 O O . VAL A 1 225 ? 12.287 -0.143 5.243 1.00 94.56 225 VAL A O 1
ATOM 1842 N N . LEU A 1 226 ? 10.837 1.571 5.357 1.00 92.12 226 LEU A N 1
ATOM 1843 C CA . LEU A 1 226 ? 11.371 2.300 4.205 1.00 92.12 226 LEU A CA 1
ATOM 1844 C C . LEU A 1 226 ? 12.859 2.618 4.363 1.00 92.12 226 LEU A C 1
ATOM 1846 O O . LEU A 1 226 ? 13.625 2.436 3.418 1.00 92.12 226 LEU A O 1
ATOM 1850 N N . ASN A 1 227 ? 13.285 3.030 5.559 1.00 90.56 227 ASN A N 1
ATOM 1851 C CA . ASN A 1 227 ? 14.694 3.290 5.844 1.00 90.56 227 ASN A CA 1
ATOM 1852 C C . ASN A 1 227 ? 15.553 2.030 5.681 1.00 90.56 227 ASN A C 1
ATOM 1854 O O . ASN A 1 227 ? 16.605 2.089 5.046 1.00 90.56 227 ASN A O 1
ATOM 1858 N N . ILE A 1 228 ? 15.104 0.888 6.207 1.00 92.06 228 ILE A N 1
ATOM 1859 C CA . ILE A 1 228 ? 15.830 -0.383 6.082 1.00 92.06 228 ILE A CA 1
ATOM 1860 C C . ILE A 1 228 ? 15.925 -0.809 4.615 1.00 92.06 228 ILE A C 1
ATOM 1862 O O . ILE A 1 228 ? 17.017 -1.119 4.144 1.00 92.06 228 ILE A O 1
ATOM 1866 N N . VAL A 1 229 ? 14.814 -0.762 3.876 1.00 90.62 229 VAL A N 1
ATOM 1867 C CA . VAL A 1 229 ? 14.772 -1.103 2.445 1.00 90.62 229 VAL A CA 1
ATOM 1868 C C . VAL A 1 229 ? 15.732 -0.218 1.640 1.00 90.62 229 VAL A C 1
ATOM 1870 O O . VAL A 1 229 ? 16.524 -0.719 0.843 1.00 90.62 229 VAL A O 1
ATOM 1873 N N . GLN A 1 230 ? 15.733 1.092 1.892 1.00 87.25 230 GLN A N 1
ATOM 1874 C CA . GLN A 1 230 ? 16.635 2.042 1.234 1.00 87.25 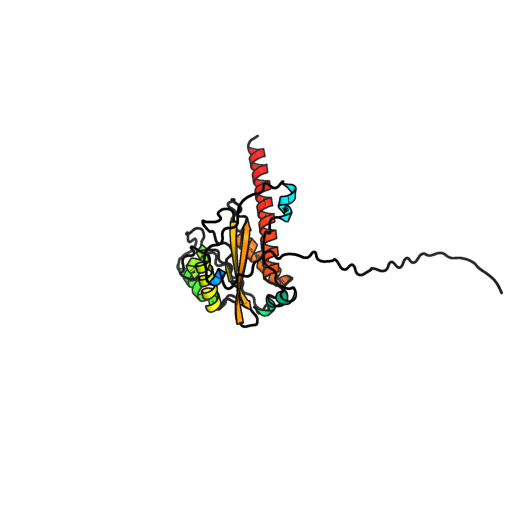230 GLN A CA 1
ATOM 1875 C C . GLN A 1 230 ? 18.111 1.774 1.553 1.00 87.25 230 GLN A C 1
ATOM 1877 O O . GLN A 1 230 ? 18.950 1.824 0.654 1.00 87.25 230 GLN A O 1
ATOM 1882 N N . VAL A 1 231 ? 18.446 1.473 2.812 1.00 88.94 231 VAL A N 1
ATOM 1883 C CA . VAL A 1 231 ? 19.817 1.112 3.208 1.00 88.94 231 VAL A CA 1
ATOM 1884 C C . VAL A 1 231 ? 20.266 -0.165 2.502 1.00 88.94 231 VAL A C 1
ATOM 1886 O O . VAL A 1 231 ? 21.370 -0.199 1.957 1.00 88.94 231 VAL A O 1
ATOM 1889 N N . ILE A 1 232 ? 19.403 -1.182 2.456 1.00 88.62 232 ILE A N 1
ATOM 1890 C CA . ILE A 1 232 ? 19.683 -2.448 1.774 1.00 88.62 232 ILE A CA 1
ATOM 1891 C C . ILE A 1 232 ? 19.948 -2.206 0.282 1.00 88.62 232 ILE A C 1
ATOM 1893 O O . ILE A 1 232 ? 20.975 -2.649 -0.227 1.00 88.62 232 ILE A O 1
ATOM 1897 N N . PHE A 1 233 ? 19.102 -1.448 -0.419 1.00 85.19 233 PHE A N 1
ATOM 1898 C CA . PHE A 1 233 ? 19.318 -1.172 -1.845 1.00 85.19 233 PHE A CA 1
ATOM 1899 C C . PHE A 1 233 ? 20.565 -0.343 -2.127 1.00 85.19 233 PHE A C 1
ATOM 1901 O O . PHE A 1 233 ? 21.298 -0.656 -3.064 1.00 85.19 233 PHE A O 1
ATOM 1908 N N . LYS A 1 234 ? 20.858 0.671 -1.306 1.00 83.12 234 LYS A N 1
ATOM 1909 C CA . LYS A 1 234 ? 22.117 1.418 -1.422 1.00 83.12 234 LYS A CA 1
ATOM 1910 C C . LYS A 1 234 ? 23.322 0.490 -1.270 1.00 83.12 234 LYS A C 1
ATOM 1912 O O . LYS A 1 234 ? 24.264 0.584 -2.051 1.00 83.12 234 LYS A O 1
ATOM 1917 N N . HIS A 1 235 ? 23.276 -0.430 -0.307 1.00 84.19 235 HIS A N 1
ATOM 1918 C CA . HIS A 1 235 ? 24.343 -1.404 -0.099 1.00 84.19 235 HIS A CA 1
ATOM 1919 C C . HIS A 1 235 ? 24.509 -2.357 -1.293 1.00 84.19 235 HIS A C 1
ATOM 1921 O O . HIS A 1 235 ? 25.633 -2.557 -1.753 1.00 84.19 235 HIS A O 1
ATOM 1927 N N . PHE A 1 236 ? 23.406 -2.878 -1.846 1.00 81.88 236 PHE A N 1
ATOM 1928 C CA . PHE A 1 236 ? 23.437 -3.712 -3.052 1.00 81.88 236 PHE A CA 1
ATOM 1929 C C . PHE A 1 236 ? 24.089 -2.994 -4.237 1.00 81.88 236 PHE A C 1
ATOM 1931 O O . PHE A 1 236 ? 24.968 -3.565 -4.878 1.00 81.88 236 PHE A O 1
ATOM 1938 N N . ILE A 1 237 ? 23.729 -1.732 -4.491 1.00 77.81 237 ILE A N 1
ATOM 1939 C CA . ILE A 1 237 ? 24.340 -0.947 -5.572 1.00 77.81 237 ILE A CA 1
ATOM 1940 C C . ILE A 1 237 ? 25.839 -0.775 -5.354 1.00 77.81 237 ILE A C 1
ATOM 1942 O O . ILE A 1 237 ? 26.611 -0.995 -6.286 1.00 77.81 237 ILE A O 1
ATOM 1946 N N . CYS A 1 238 ? 26.261 -0.403 -4.141 1.00 69.12 238 CYS A N 1
ATOM 1947 C CA . CYS A 1 238 ? 27.680 -0.239 -3.834 1.00 69.12 238 CYS A CA 1
ATOM 1948 C C . CYS A 1 238 ? 28.471 -1.520 -4.142 1.00 69.12 238 CYS A C 1
ATOM 1950 O O . CYS A 1 238 ? 29.517 -1.446 -4.782 1.00 69.12 238 CYS A O 1
ATOM 1952 N N . ILE A 1 239 ? 27.953 -2.692 -3.757 1.00 72.56 239 ILE A N 1
ATOM 1953 C CA . ILE A 1 239 ? 28.588 -3.984 -4.064 1.00 72.56 239 ILE A CA 1
ATOM 1954 C C . ILE A 1 239 ? 28.620 -4.243 -5.576 1.00 72.56 239 ILE A C 1
ATOM 1956 O O . ILE A 1 239 ? 29.663 -4.615 -6.114 1.00 72.56 239 ILE A O 1
ATOM 1960 N N . SER A 1 240 ? 27.503 -4.046 -6.281 1.00 67.56 240 SER A N 1
ATOM 1961 C CA . SER A 1 240 ? 27.432 -4.280 -7.728 1.00 67.56 240 SER A CA 1
ATOM 1962 C C . SER A 1 240 ? 28.399 -3.390 -8.514 1.00 67.56 240 SER A C 1
ATOM 1964 O O . SER A 1 240 ? 29.041 -3.868 -9.451 1.00 67.56 240 SER A O 1
ATOM 1966 N N . LEU A 1 241 ? 28.556 -2.124 -8.121 1.00 67.31 241 LEU A N 1
ATOM 1967 C CA . LEU A 1 241 ? 29.511 -1.203 -8.743 1.00 67.31 241 LEU A CA 1
ATOM 1968 C C . LEU A 1 241 ? 30.961 -1.650 -8.517 1.00 67.31 241 LEU A C 1
ATOM 1970 O O . LEU A 1 241 ? 31.739 -1.675 -9.469 1.00 67.31 241 LEU A O 1
ATOM 1974 N N . VAL A 1 242 ? 31.308 -2.075 -7.296 1.00 64.44 242 VAL A N 1
ATOM 1975 C CA . VAL A 1 242 ? 32.647 -2.601 -6.976 1.00 64.44 242 VAL A CA 1
ATOM 1976 C C . VAL A 1 242 ? 32.959 -3.855 -7.799 1.00 64.44 242 VAL A C 1
ATOM 1978 O O . VAL A 1 242 ? 34.023 -3.941 -8.408 1.00 64.44 242 VAL A O 1
ATOM 1981 N N . ASN A 1 243 ? 32.019 -4.797 -7.900 1.00 58.38 243 ASN A N 1
ATOM 1982 C CA . ASN A 1 243 ? 32.228 -6.038 -8.653 1.00 58.38 243 ASN A CA 1
ATOM 1983 C C . ASN A 1 243 ? 32.347 -5.811 -10.168 1.00 58.38 243 ASN A C 1
ATOM 1985 O O . ASN A 1 243 ? 33.101 -6.518 -10.840 1.00 58.38 243 ASN A O 1
ATOM 1989 N N . THR A 1 244 ? 31.647 -4.810 -10.710 1.00 62.59 244 THR A N 1
ATOM 1990 C CA . THR A 1 244 ? 31.773 -4.436 -12.129 1.00 62.59 244 THR A CA 1
ATOM 1991 C C . THR A 1 244 ? 33.161 -3.862 -12.416 1.00 62.59 244 THR A C 1
ATOM 1993 O O . THR A 1 244 ? 33.767 -4.206 -13.428 1.00 62.59 244 THR A O 1
ATOM 1996 N N . PHE A 1 245 ? 33.700 -3.055 -11.495 1.00 52.75 245 PHE A N 1
ATOM 1997 C CA . PHE A 1 245 ? 35.030 -2.452 -11.616 1.00 52.75 245 PHE A CA 1
ATOM 1998 C C . PHE A 1 245 ? 36.155 -3.494 -11.530 1.00 52.75 245 PHE A C 1
ATOM 2000 O O . PHE A 1 245 ? 37.111 -3.428 -12.288 1.00 52.75 245 PHE A O 1
ATOM 2007 N N . VAL A 1 246 ? 36.022 -4.501 -10.661 1.00 56.38 246 VAL A N 1
ATOM 2008 C CA . VAL A 1 246 ? 37.016 -5.586 -10.529 1.00 56.38 246 VAL A CA 1
ATOM 2009 C C . VAL A 1 246 ? 36.979 -6.557 -11.716 1.00 56.38 246 VAL A C 1
ATOM 2011 O O . VAL A 1 246 ? 37.995 -7.149 -12.045 1.00 56.38 246 VAL A O 1
ATOM 2014 N N . SER A 1 247 ? 35.835 -6.702 -12.391 1.00 52.03 247 SER A N 1
ATOM 2015 C CA . SER A 1 247 ? 35.701 -7.581 -13.568 1.00 52.03 247 SER A CA 1
ATOM 2016 C C . SER A 1 247 ? 36.144 -6.925 -14.885 1.00 52.03 247 SER A C 1
ATOM 2018 O O . SER A 1 247 ? 36.101 -7.568 -15.931 1.00 52.03 247 SER A O 1
ATOM 2020 N N . SER A 1 248 ? 36.504 -5.638 -14.856 1.00 49.72 248 SER A N 1
ATOM 2021 C CA . SER A 1 248 ? 36.935 -4.852 -16.023 1.00 49.72 248 SER A CA 1
ATOM 2022 C C . SER A 1 248 ? 38.406 -4.408 -15.958 1.00 49.72 248 SER A C 1
ATOM 2024 O O . SER A 1 248 ? 38.839 -3.610 -16.790 1.00 49.72 248 SER A O 1
ATOM 2026 N N . VAL A 1 249 ? 39.169 -4.966 -15.010 1.00 46.34 249 VAL A N 1
ATOM 2027 C CA . VAL A 1 249 ? 40.634 -4.858 -14.871 1.00 46.34 249 VAL A CA 1
ATOM 2028 C C . VAL A 1 249 ? 41.243 -6.238 -15.079 1.00 46.34 249 VAL A C 1
ATOM 2030 O O . VAL A 1 249 ? 42.292 -6.310 -15.755 1.00 46.34 249 VAL A O 1
#

Radius of gyration: 24.03 Å; Cα contacts (8 Å, |Δi|>4): 287; chains: 1; bounding box: 57×40×94 Å

Mean predicted aligned error: 12.96 Å

Organism: NCBI:txid1036727

Foldseek 3Di:
DDDDDDDDDDDDPDDPDPPPPPDPPDAALKDWDDPVNLPDDDDDDDDDDDDDPVCVVVPQRDDDDDDDPVCQQQQFVVLQDDPVDAAEDELPADPPQDGPDDVVSLVVCLVCLLVHAEYAYEQNNLCSNQVFHDADPNSVVVSLVSSQVSHHAKYWHPFDDYPVCRQWTKIKIWHQTNVRDIIIMIGTGGDDPDDDPCLSVQLSVQLVVCCNPPTGRSSVSSVVSRVVSVVVSVVVVVVVVVVVVVVVD

Secondary structure (DSSP, 8-state):
----------------------------S-EEPPTTTTT----PPPP-----TTSTTT-SS-------GGGGGGGBGGGTS-TTS--EE----EETTEE-S-HHHHHHHHHHGGG-SEE---HHHHHHHHT---SSHHHHHHHHHHHHHTT-SEEEEEEEEETTEEEEEEEEEEEE-TTS-EEEEEEEEE---S--S-HHHHHHHHHHHHHHHH-SBHHHHHHHHHHHHHHHHHHHHHHHHHHHHHTT-